Protein AF-A0A8H7I5M0-F1 (afdb_monomer_lite)

Structure (mmCIF, N/CA/C/O backbone):
data_AF-A0A8H7I5M0-F1
#
_entry.id   AF-A0A8H7I5M0-F1
#
loop_
_atom_site.group_PDB
_atom_site.id
_atom_site.type_symbol
_atom_site.label_atom_id
_atom_site.label_alt_id
_atom_site.label_comp_id
_atom_site.label_asym_id
_atom_site.label_entity_id
_atom_site.label_seq_id
_atom_site.pdbx_PDB_ins_code
_atom_site.Cartn_x
_atom_site.Cartn_y
_atom_site.Cartn_z
_atom_site.occupancy
_atom_site.B_iso_or_equiv
_atom_site.auth_seq_id
_atom_site.auth_comp_id
_atom_site.auth_asym_id
_atom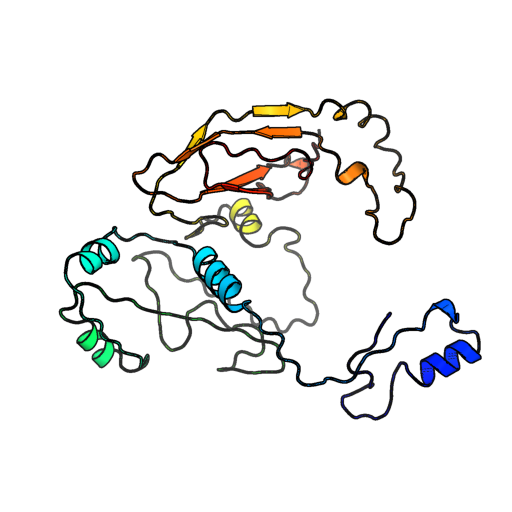_site.auth_atom_id
_atom_site.pdbx_PDB_model_num
ATOM 1 N N . MET A 1 1 ? 18.670 -4.720 -27.310 1.00 65.38 1 MET A N 1
ATOM 2 C CA . MET A 1 1 ? 17.663 -5.637 -26.730 1.00 65.38 1 MET A CA 1
ATOM 3 C C . MET A 1 1 ? 18.338 -6.991 -26.525 1.00 65.38 1 MET A C 1
ATOM 5 O O . MET A 1 1 ? 19.126 -7.359 -27.384 1.00 65.38 1 MET A O 1
ATOM 9 N N . GLN A 1 2 ? 18.133 -7.657 -25.382 1.00 66.44 2 GLN A N 1
ATOM 10 C CA . GLN A 1 2 ? 18.837 -8.909 -25.023 1.00 66.44 2 GLN A CA 1
ATOM 11 C C . GLN A 1 2 ? 17.997 -10.176 -25.267 1.00 66.44 2 GLN A C 1
ATOM 13 O O . GLN A 1 2 ? 18.554 -11.258 -25.382 1.00 66.44 2 GLN A O 1
ATOM 18 N N . MET A 1 3 ? 16.673 -10.036 -25.374 1.00 75.31 3 MET A N 1
ATOM 19 C CA . MET A 1 3 ? 15.720 -11.105 -25.668 1.00 75.31 3 MET A CA 1
ATOM 20 C C . MET A 1 3 ? 14.521 -10.493 -26.403 1.00 75.31 3 MET A C 1
ATOM 22 O O . MET A 1 3 ? 14.115 -9.378 -26.071 1.00 75.31 3 MET A O 1
ATOM 26 N N . THR A 1 4 ? 13.971 -11.198 -27.392 1.00 77.31 4 THR A N 1
ATOM 27 C CA . THR A 1 4 ? 12.689 -10.868 -28.032 1.00 77.31 4 THR A CA 1
ATOM 28 C C . THR A 1 4 ? 11.665 -11.927 -27.635 1.00 77.31 4 THR A C 1
ATOM 30 O O . THR A 1 4 ? 11.969 -13.115 -27.682 1.00 77.31 4 THR A O 1
ATOM 33 N N . MET A 1 5 ? 10.479 -11.499 -27.203 1.00 84.31 5 MET A N 1
ATOM 34 C CA . MET A 1 5 ? 9.394 -12.386 -26.781 1.00 84.31 5 MET A CA 1
ATOM 35 C C . MET A 1 5 ? 8.097 -11.994 -27.507 1.00 84.31 5 MET A C 1
ATOM 37 O O . MET A 1 5 ? 7.843 -10.797 -27.639 1.00 84.31 5 MET A O 1
ATOM 41 N N . PRO A 1 6 ? 7.290 -12.967 -27.973 1.00 85.56 6 PRO A N 1
ATOM 42 C CA . PRO A 1 6 ? 7.512 -14.414 -27.854 1.00 85.56 6 PRO A CA 1
ATOM 43 C C . PRO A 1 6 ? 8.537 -14.962 -28.871 1.00 85.56 6 PRO A C 1
ATOM 45 O O . PRO A 1 6 ? 8.879 -16.139 -28.810 1.00 85.56 6 PRO A O 1
ATOM 48 N N . GLY A 1 7 ? 9.048 -14.112 -29.771 1.00 78.88 7 GLY A N 1
ATOM 49 C CA . GLY A 1 7 ? 10.163 -14.405 -30.677 1.00 78.88 7 GLY A CA 1
ATOM 50 C C . GLY A 1 7 ? 9.834 -14.206 -32.155 1.00 78.88 7 GLY A C 1
ATOM 51 O O . GLY A 1 7 ? 10.747 -14.024 -32.958 1.00 78.88 7 GLY A O 1
ATOM 52 N N . ASP A 1 8 ? 8.554 -14.192 -32.514 1.00 81.62 8 ASP A N 1
ATOM 53 C CA . ASP A 1 8 ? 8.060 -13.856 -33.845 1.00 81.62 8 ASP A CA 1
ATOM 54 C C . ASP A 1 8 ? 7.712 -12.357 -33.967 1.00 81.62 8 ASP A C 1
ATOM 56 O O . ASP A 1 8 ? 7.606 -11.635 -32.975 1.00 81.62 8 ASP A O 1
ATOM 60 N N . ILE A 1 9 ? 7.598 -11.856 -35.200 1.00 86.50 9 ILE A N 1
ATOM 61 C CA . ILE A 1 9 ? 7.260 -10.447 -35.480 1.00 86.50 9 ILE A CA 1
ATOM 62 C C . ILE A 1 9 ? 5.806 -10.154 -35.092 1.00 86.50 9 ILE A C 1
ATOM 64 O O . ILE A 1 9 ? 5.495 -9.112 -34.518 1.00 86.50 9 ILE A O 1
ATOM 68 N N . ALA A 1 10 ? 4.924 -11.093 -35.407 1.00 86.69 10 ALA A N 1
ATOM 69 C CA . ALA A 1 10 ? 3.567 -11.192 -34.894 1.00 86.69 10 ALA A CA 1
ATOM 70 C C . ALA A 1 10 ? 3.300 -12.643 -34.485 1.00 86.69 10 ALA A C 1
ATOM 72 O O . ALA A 1 10 ? 3.896 -13.555 -35.064 1.00 86.69 10 ALA A O 1
ATOM 73 N N . PHE A 1 11 ? 2.374 -12.861 -33.548 1.00 84.38 11 PHE A N 1
ATOM 74 C CA . PHE A 1 11 ? 2.041 -14.202 -33.067 1.00 84.38 11 PHE A CA 1
ATOM 75 C C . PHE A 1 11 ? 1.779 -15.170 -34.230 1.00 84.38 11 PHE A C 1
ATOM 77 O O . PHE A 1 11 ? 0.833 -15.003 -35.002 1.00 84.38 11 PHE A O 1
ATOM 84 N N . ARG A 1 12 ? 2.611 -16.212 -34.315 1.00 84.06 12 ARG A N 1
ATOM 85 C CA . ARG A 1 12 ? 2.622 -17.275 -35.332 1.00 84.06 12 ARG A CA 1
ATOM 86 C C . ARG A 1 12 ? 2.953 -16.818 -36.759 1.00 84.06 12 ARG A C 1
ATOM 88 O O . ARG A 1 12 ? 2.663 -17.549 -37.701 1.00 84.06 12 ARG A O 1
ATOM 95 N N . SER A 1 13 ? 3.580 -15.654 -36.932 1.00 85.06 13 SER A N 1
ATOM 96 C CA . SER A 1 13 ? 3.982 -15.127 -38.252 1.00 85.06 13 SER A CA 1
ATOM 97 C C . SER A 1 13 ? 5.128 -15.893 -38.916 1.00 85.06 13 SER A C 1
ATOM 99 O O . SER A 1 13 ? 5.377 -15.689 -40.095 1.00 85.06 13 SER A O 1
ATOM 101 N N . ASN A 1 14 ? 5.807 -16.786 -38.187 1.00 81.69 14 ASN A N 1
ATOM 102 C CA . ASN A 1 14 ? 6.966 -17.566 -38.644 1.00 81.69 14 ASN A CA 1
ATOM 103 C C . ASN A 1 14 ? 8.208 -16.730 -39.035 1.00 81.69 14 ASN A C 1
ATOM 105 O O . ASN A 1 14 ? 9.263 -17.303 -39.299 1.00 81.69 14 ASN A O 1
ATOM 109 N N . ASP A 1 15 ? 8.106 -15.401 -38.992 1.00 84.31 15 ASP A N 1
ATOM 110 C CA . ASP A 1 15 ? 9.195 -14.448 -39.182 1.00 84.31 15 ASP A CA 1
ATOM 111 C C . ASP A 1 15 ? 9.646 -13.879 -37.829 1.00 84.31 15 ASP A C 1
ATOM 113 O O . ASP A 1 15 ? 8.839 -13.725 -36.914 1.00 84.31 15 ASP A O 1
ATOM 117 N N . SER A 1 16 ? 10.934 -13.542 -37.689 1.00 83.06 16 SER A N 1
ATOM 118 C CA . SER A 1 16 ? 11.522 -13.004 -36.451 1.00 83.06 16 SER A CA 1
ATOM 119 C C . SER A 1 16 ? 12.436 -11.813 -36.734 1.00 83.06 16 SER A C 1
ATOM 121 O O . SER A 1 16 ? 13.225 -11.827 -37.681 1.00 83.06 16 SER A O 1
ATOM 123 N N . TYR A 1 17 ? 12.399 -10.799 -35.866 1.00 82.88 17 TYR A N 1
ATOM 124 C CA . TYR A 1 17 ? 13.419 -9.743 -35.862 1.00 82.88 17 TYR A CA 1
ATOM 125 C C . TYR A 1 17 ? 14.803 -10.271 -35.435 1.00 82.88 17 TYR A C 1
ATOM 127 O O . TYR A 1 17 ? 15.819 -9.678 -35.792 1.00 82.88 17 TYR A O 1
ATOM 135 N N . PHE A 1 18 ? 14.853 -11.387 -34.697 1.00 82.19 18 PHE A N 1
ATOM 136 C CA . PHE A 1 18 ? 16.077 -12.042 -34.225 1.00 82.19 18 PHE A CA 1
ATOM 137 C C . PHE A 1 18 ? 16.196 -13.462 -34.828 1.00 82.19 18 PHE A C 1
ATOM 139 O O . PHE A 1 18 ? 15.845 -13.678 -35.988 1.00 82.19 18 PHE A O 1
ATOM 146 N N . GLY A 1 19 ? 16.761 -14.439 -34.110 1.00 76.62 19 GLY A N 1
ATOM 147 C CA . GLY A 1 19 ? 16.902 -15.818 -34.596 1.00 76.62 19 GLY A CA 1
ATOM 148 C C . GLY A 1 19 ? 17.844 -15.928 -35.803 1.00 76.62 19 GLY A C 1
ATOM 149 O O . GLY A 1 19 ? 19.044 -15.654 -35.693 1.00 76.62 19 GLY A O 1
ATOM 150 N N . ALA A 1 20 ? 17.312 -16.318 -36.967 1.00 78.31 20 ALA A N 1
ATOM 151 C CA . ALA A 1 20 ? 18.089 -16.415 -38.207 1.00 78.31 20 ALA A CA 1
ATOM 152 C C . ALA A 1 20 ? 18.706 -15.063 -38.614 1.00 78.31 20 ALA A C 1
ATOM 154 O O . ALA A 1 20 ? 19.865 -15.030 -39.030 1.00 78.31 20 ALA A O 1
ATOM 155 N N . ASN A 1 21 ? 17.988 -13.953 -38.399 1.00 78.69 21 ASN A N 1
ATOM 156 C CA . ASN A 1 21 ? 18.486 -12.604 -38.680 1.00 78.69 21 ASN A CA 1
ATOM 157 C C . ASN A 1 21 ? 19.648 -12.210 -37.754 1.00 78.69 21 ASN A C 1
ATOM 159 O O . ASN A 1 21 ? 20.640 -11.658 -38.220 1.00 78.69 21 ASN A O 1
ATOM 163 N N . SER A 1 22 ? 19.601 -12.569 -36.466 1.00 73.69 22 SER A N 1
ATOM 164 C CA . SER A 1 22 ? 20.728 -12.343 -35.543 1.00 73.69 22 SER A CA 1
ATOM 165 C C . SER A 1 22 ? 21.941 -13.204 -35.887 1.00 73.69 22 SER A C 1
ATOM 167 O O . SER A 1 22 ? 23.072 -12.739 -35.796 1.00 73.69 22 SER A O 1
ATOM 169 N N . THR A 1 23 ? 21.712 -14.441 -36.336 1.00 75.25 23 THR A N 1
ATOM 170 C CA . THR A 1 23 ? 22.783 -15.334 -36.806 1.00 75.25 23 THR A CA 1
ATOM 171 C C . THR A 1 23 ? 23.458 -14.776 -38.062 1.00 75.25 23 THR A C 1
ATOM 173 O O . THR A 1 23 ? 24.682 -14.820 -38.172 1.00 75.25 23 THR A O 1
ATOM 176 N N . ALA A 1 24 ? 22.677 -14.241 -39.006 1.00 78.69 24 ALA A N 1
ATOM 177 C CA . ALA A 1 24 ? 23.193 -13.582 -40.203 1.00 78.69 24 ALA A CA 1
ATOM 178 C C . ALA A 1 24 ? 23.972 -12.303 -39.855 1.00 78.69 24 ALA A C 1
ATOM 180 O O . ALA A 1 24 ? 25.076 -12.120 -40.356 1.00 78.69 24 ALA A O 1
ATOM 181 N N . ALA A 1 25 ? 23.458 -11.477 -38.939 1.00 77.44 25 ALA A N 1
ATOM 182 C CA . ALA A 1 25 ? 24.126 -10.256 -38.487 1.00 77.44 25 ALA A CA 1
ATOM 183 C C . ALA A 1 25 ? 25.474 -10.538 -37.795 1.00 77.44 25 ALA A C 1
ATOM 185 O O . ALA A 1 25 ? 26.449 -9.829 -38.038 1.00 77.44 25 ALA A O 1
ATOM 186 N N . VAL A 1 26 ? 25.573 -11.606 -36.992 1.00 78.75 26 VAL A N 1
ATOM 187 C CA . VAL A 1 26 ? 26.855 -12.042 -36.408 1.00 78.75 26 VAL A CA 1
ATOM 188 C C . VAL A 1 26 ? 27.829 -12.517 -37.490 1.00 78.75 26 VAL A C 1
ATOM 190 O O . VAL A 1 26 ? 28.976 -12.076 -37.530 1.00 78.75 26 VAL A O 1
ATOM 193 N N . LYS A 1 27 ? 27.368 -13.359 -38.425 1.00 80.31 27 LYS A N 1
ATOM 194 C CA . LYS A 1 27 ? 28.194 -13.869 -39.537 1.00 80.31 27 LYS A CA 1
ATOM 195 C C . LYS A 1 27 ? 28.679 -12.772 -40.488 1.00 80.31 27 LYS A C 1
ATOM 197 O O . LYS A 1 27 ? 29.777 -12.886 -41.025 1.00 80.31 27 LYS A O 1
ATOM 202 N N . ASN A 1 28 ? 27.883 -11.723 -40.678 1.00 85.44 28 ASN A N 1
ATOM 203 C CA . ASN A 1 28 ? 28.222 -10.571 -41.513 1.00 85.44 28 ASN A CA 1
ATOM 204 C C . ASN A 1 28 ? 29.093 -9.534 -40.777 1.00 85.44 28 ASN A C 1
ATOM 206 O O . ASN A 1 28 ? 29.447 -8.514 -41.363 1.00 85.44 28 ASN A O 1
ATOM 210 N N . GLY A 1 29 ? 29.448 -9.777 -39.508 1.00 79.12 29 GLY A N 1
ATOM 211 C CA . GLY A 1 29 ? 30.263 -8.868 -38.698 1.00 79.12 29 GLY A CA 1
ATOM 212 C C . GLY A 1 29 ? 29.521 -7.624 -38.198 1.00 79.12 29 GLY A C 1
ATOM 213 O O . GLY A 1 29 ? 30.149 -6.717 -37.657 1.00 79.12 29 GLY A O 1
ATOM 214 N N . GLU A 1 30 ? 28.196 -7.572 -38.351 1.00 83.38 30 GLU A N 1
ATOM 215 C CA . GLU A 1 30 ? 27.351 -6.470 -37.875 1.00 83.38 30 GLU A CA 1
ATOM 216 C C . GLU A 1 30 ? 27.106 -6.553 -36.354 1.00 83.38 30 GLU A C 1
ATOM 218 O O . GLU A 1 30 ? 26.829 -5.538 -35.712 1.00 83.38 30 GLU A O 1
ATOM 223 N N . VAL A 1 31 ? 27.240 -7.748 -35.754 1.00 75.56 31 VAL A N 1
ATOM 224 C CA . VAL A 1 31 ? 27.096 -8.008 -34.307 1.00 75.56 31 VAL A CA 1
ATOM 225 C C . VAL A 1 31 ? 28.218 -8.933 -33.809 1.00 75.56 31 VAL A C 1
ATOM 227 O O . VAL A 1 31 ? 28.564 -9.902 -34.472 1.00 75.56 31 VAL A O 1
ATOM 230 N N . THR A 1 32 ? 28.790 -8.671 -32.629 1.00 72.06 32 THR A N 1
ATOM 231 C CA . THR A 1 32 ? 29.863 -9.502 -32.045 1.00 72.06 32 THR A CA 1
ATOM 232 C C . THR A 1 32 ? 29.335 -10.776 -31.370 1.00 72.06 32 THR A C 1
ATOM 234 O O . THR A 1 32 ? 28.266 -10.763 -30.759 1.00 72.06 32 THR A O 1
ATOM 237 N N . GLU A 1 33 ? 30.100 -11.875 -31.443 1.00 60.75 33 GLU A N 1
ATOM 238 C CA . GLU A 1 33 ? 29.714 -13.203 -30.918 1.00 60.75 33 GLU A CA 1
ATOM 239 C C . GLU A 1 33 ? 29.468 -13.238 -29.399 1.00 60.75 33 GLU A C 1
ATOM 241 O O . GLU A 1 33 ? 28.610 -13.992 -28.940 1.00 60.75 33 GLU A O 1
ATOM 246 N N . ASP A 1 34 ? 30.109 -12.356 -28.623 1.00 63.75 34 ASP A N 1
ATOM 247 C CA . ASP A 1 34 ? 29.973 -12.254 -27.155 1.00 63.75 34 ASP A CA 1
ATOM 248 C C . ASP A 1 34 ? 28.544 -11.908 -26.663 1.00 63.75 34 ASP A C 1
ATOM 250 O O . ASP A 1 34 ? 28.306 -11.719 -25.468 1.00 63.75 34 ASP A O 1
ATOM 254 N N . ARG A 1 35 ? 27.574 -11.758 -27.574 1.00 58.91 35 ARG A N 1
ATOM 255 C CA . ARG A 1 35 ? 26.228 -11.230 -27.315 1.00 58.91 35 ARG A CA 1
ATOM 256 C C . ARG A 1 35 ? 25.099 -12.275 -27.261 1.00 58.91 35 ARG A C 1
ATOM 258 O O . ARG A 1 35 ? 23.973 -11.851 -27.008 1.00 58.91 35 ARG A O 1
ATOM 265 N N . VAL A 1 36 ? 25.325 -13.575 -27.529 1.00 60.34 36 VAL A N 1
ATOM 266 C CA . VAL A 1 36 ? 24.230 -14.457 -28.039 1.00 60.34 36 VAL A CA 1
ATOM 267 C C . VAL A 1 36 ? 24.017 -15.826 -27.337 1.00 60.34 36 VAL A C 1
ATOM 269 O O . VAL A 1 36 ? 23.361 -16.692 -27.902 1.00 60.34 36 VAL A O 1
ATOM 272 N N . THR A 1 37 ? 24.471 -16.090 -26.105 1.00 53.69 37 THR A N 1
ATOM 273 C CA . THR A 1 37 ? 24.295 -17.441 -25.499 1.00 53.69 37 THR A CA 1
ATOM 274 C C . THR A 1 37 ? 23.349 -17.495 -24.299 1.00 53.69 37 THR A C 1
ATOM 276 O O . THR A 1 37 ? 23.741 -17.051 -23.225 1.00 53.69 37 THR A O 1
ATOM 279 N N . LEU A 1 38 ? 22.181 -18.139 -24.435 1.00 55.84 38 LEU A N 1
ATOM 280 C CA . LEU A 1 38 ? 21.388 -18.721 -23.335 1.00 55.84 38 LEU A CA 1
ATOM 281 C C . LEU A 1 38 ? 20.531 -19.888 -23.861 1.00 55.84 38 LEU A C 1
ATOM 283 O O . LEU A 1 38 ? 20.111 -19.877 -25.017 1.00 55.84 38 LEU A O 1
ATOM 287 N N . GLN A 1 39 ? 20.298 -20.899 -23.020 1.00 56.75 39 GLN A N 1
ATOM 288 C CA . GLN A 1 39 ? 19.581 -22.125 -23.376 1.00 56.75 39 GLN A CA 1
ATOM 289 C C . GLN A 1 39 ? 18.531 -22.442 -22.311 1.00 56.75 39 GLN A C 1
ATOM 291 O O . GLN A 1 39 ? 18.874 -22.623 -21.143 1.00 56.75 39 GLN A O 1
ATOM 296 N N . ASP A 1 40 ? 17.268 -22.528 -22.728 1.00 61.44 40 ASP A N 1
ATOM 297 C CA . ASP A 1 40 ? 16.137 -22.756 -21.831 1.00 61.44 40 ASP A CA 1
ATOM 298 C C . ASP A 1 40 ? 15.673 -24.224 -21.842 1.00 61.44 40 ASP A C 1
ATOM 300 O O . ASP A 1 40 ? 15.609 -24.857 -22.903 1.00 61.44 40 ASP A O 1
ATOM 304 N N . PRO A 1 41 ? 15.332 -24.798 -20.675 1.00 64.81 41 PRO A N 1
ATOM 305 C CA . PRO A 1 41 ? 14.794 -26.148 -20.575 1.00 64.81 41 PRO A CA 1
ATOM 306 C C . PRO A 1 41 ? 13.278 -26.214 -20.833 1.00 64.81 41 PRO A C 1
ATOM 308 O O . PRO A 1 41 ? 12.509 -25.319 -20.495 1.00 64.81 41 PRO A O 1
ATOM 311 N N . ILE A 1 42 ? 12.842 -27.355 -21.372 1.00 57.94 42 ILE A N 1
ATOM 312 C CA . ILE A 1 42 ? 11.434 -27.715 -21.598 1.00 57.94 42 ILE A CA 1
ATOM 313 C C . ILE A 1 42 ? 10.737 -28.024 -20.258 1.00 57.94 42 ILE A C 1
ATOM 315 O O . ILE A 1 42 ? 11.301 -28.704 -19.396 1.00 57.94 42 ILE A O 1
ATOM 319 N N . ASN A 1 43 ? 9.493 -27.555 -20.100 1.00 66.19 43 ASN A N 1
ATOM 320 C CA . ASN A 1 43 ? 8.664 -27.744 -18.904 1.00 66.19 43 ASN A CA 1
ATOM 321 C C . ASN A 1 43 ? 8.349 -29.236 -18.646 1.00 66.19 43 ASN A C 1
ATOM 323 O O . ASN A 1 43 ? 7.958 -29.961 -19.559 1.00 66.19 43 ASN A O 1
ATOM 327 N N . LYS A 1 44 ? 8.503 -29.690 -17.393 1.00 77.12 44 LYS A N 1
ATOM 328 C CA . LYS A 1 44 ? 8.283 -31.084 -16.953 1.00 77.12 44 LYS A CA 1
ATOM 329 C C . LYS A 1 44 ? 7.071 -31.265 -16.029 1.00 77.12 44 LYS A C 1
ATOM 331 O O . LYS A 1 44 ? 6.938 -32.327 -15.432 1.00 77.12 44 LYS A O 1
ATOM 336 N N . HIS A 1 45 ? 6.217 -30.248 -15.889 1.00 73.25 45 HIS A N 1
ATOM 337 C CA . HIS A 1 45 ? 5.055 -30.277 -14.988 1.00 73.25 45 HIS A CA 1
ATOM 338 C C . HIS A 1 45 ? 5.431 -30.642 -13.541 1.00 73.25 45 HIS A C 1
ATOM 340 O O . HIS A 1 45 ? 4.776 -31.452 -12.889 1.00 73.25 45 HIS A O 1
ATOM 346 N N . VAL A 1 46 ? 6.526 -30.056 -13.051 1.00 77.00 46 VAL A N 1
ATOM 347 C CA . VAL A 1 46 ? 6.978 -30.225 -11.666 1.00 77.00 46 VAL A CA 1
ATOM 348 C C . VAL A 1 46 ? 6.056 -29.428 -10.750 1.00 77.00 46 VAL A C 1
ATOM 350 O O . VAL A 1 46 ? 5.792 -28.256 -11.016 1.00 77.00 46 VAL A O 1
ATOM 353 N N . ASP A 1 47 ? 5.587 -30.043 -9.666 1.00 83.88 47 ASP A N 1
ATOM 354 C CA . ASP A 1 47 ? 4.910 -29.303 -8.605 1.00 83.88 47 ASP A CA 1
ATOM 355 C C . ASP A 1 47 ? 5.919 -28.403 -7.878 1.00 83.88 47 ASP A C 1
ATOM 357 O O . ASP A 1 47 ? 6.840 -28.876 -7.211 1.00 83.88 47 ASP A O 1
ATOM 361 N N . VAL A 1 48 ? 5.749 -27.092 -8.045 1.00 87.81 48 VAL A N 1
ATOM 362 C CA . VAL A 1 48 ? 6.594 -26.038 -7.463 1.00 87.81 48 VAL A CA 1
ATOM 363 C C . VAL A 1 48 ? 5.886 -25.287 -6.331 1.00 87.81 48 VAL A C 1
ATOM 365 O O . VAL A 1 48 ? 6.365 -24.242 -5.888 1.00 87.81 48 VAL A O 1
ATOM 368 N N . GLN A 1 49 ? 4.731 -25.782 -5.870 1.00 87.44 49 GLN A N 1
ATOM 369 C CA . GLN A 1 49 ? 3.923 -25.089 -4.863 1.00 87.44 49 GLN A CA 1
ATOM 370 C C . GLN A 1 49 ? 4.534 -25.158 -3.461 1.00 87.44 49 GLN A C 1
ATOM 372 O O . GLN A 1 49 ? 4.403 -24.194 -2.706 1.00 87.44 49 GLN A O 1
ATOM 377 N N . ALA A 1 50 ? 5.201 -26.270 -3.121 1.00 91.50 50 ALA A N 1
ATOM 378 C CA . ALA A 1 50 ? 5.763 -26.521 -1.791 1.00 91.50 50 ALA A CA 1
ATOM 379 C C . ALA A 1 50 ? 4.781 -26.096 -0.673 1.00 91.50 50 ALA A C 1
ATOM 381 O O . ALA A 1 50 ? 3.597 -26.432 -0.724 1.00 91.50 50 ALA A O 1
ATOM 382 N N . ASP A 1 51 ? 5.234 -25.338 0.328 1.00 94.75 51 ASP A N 1
ATOM 383 C CA . ASP A 1 51 ? 4.377 -24.736 1.352 1.00 94.75 51 ASP A CA 1
ATOM 384 C C . ASP A 1 51 ? 4.173 -23.221 1.173 1.00 94.75 51 ASP A C 1
ATOM 386 O O . ASP A 1 51 ? 3.809 -22.524 2.127 1.00 94.75 51 ASP A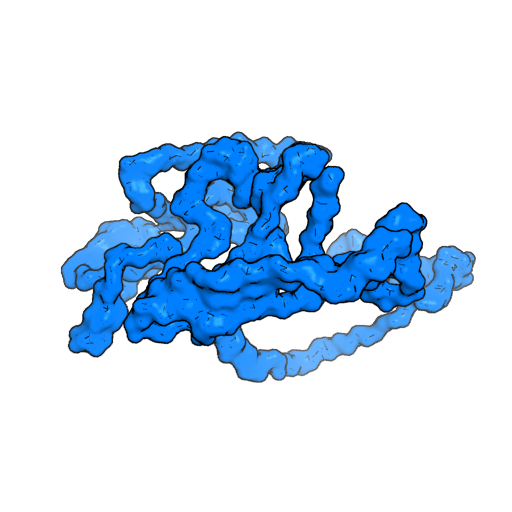 O 1
ATOM 390 N N . HIS A 1 52 ? 4.314 -22.709 -0.060 1.00 95.25 52 HIS A N 1
ATOM 391 C CA . HIS A 1 52 ? 4.153 -21.283 -0.381 1.00 95.25 52 HIS A CA 1
ATOM 392 C C . HIS A 1 52 ? 2.782 -20.714 0.029 1.00 95.25 52 HIS A C 1
ATOM 394 O O . HIS A 1 52 ? 2.668 -19.519 0.303 1.00 95.25 52 HIS A O 1
ATOM 400 N N . TYR A 1 53 ? 1.749 -21.555 0.163 1.00 91.94 53 TYR A N 1
ATOM 401 C CA . TYR A 1 53 ? 0.432 -21.150 0.670 1.00 91.94 53 TYR A CA 1
ATOM 402 C C . TYR A 1 53 ? 0.495 -20.499 2.065 1.00 91.94 53 TYR A C 1
ATOM 404 O O . TYR A 1 53 ? -0.346 -19.655 2.385 1.00 91.94 53 TYR A O 1
ATOM 412 N N . LYS A 1 54 ? 1.483 -20.863 2.901 1.00 94.50 54 LYS A N 1
ATOM 413 C CA . LYS A 1 54 ? 1.683 -20.250 4.223 1.00 94.50 54 LYS A CA 1
ATOM 414 C C . LYS A 1 54 ? 2.059 -18.778 4.080 1.00 94.50 54 LYS A C 1
ATOM 416 O O . LYS A 1 54 ? 1.425 -17.936 4.711 1.00 94.50 54 LYS A O 1
ATOM 421 N N . LEU A 1 55 ? 3.018 -18.480 3.201 1.00 93.12 55 LEU A N 1
ATOM 422 C CA . LEU A 1 55 ? 3.453 -17.114 2.915 1.00 93.12 55 LEU A CA 1
ATOM 423 C C . LEU A 1 55 ? 2.329 -16.302 2.264 1.00 93.12 55 LEU A C 1
ATOM 425 O O . LEU A 1 55 ? 2.083 -15.174 2.673 1.00 93.12 55 LEU A O 1
ATOM 429 N N . VAL A 1 56 ? 1.593 -16.880 1.307 1.00 93.56 56 VAL A N 1
ATOM 430 C CA . VAL A 1 56 ? 0.435 -16.214 0.677 1.00 93.56 56 VAL A CA 1
ATOM 431 C C . VAL A 1 56 ? -0.610 -15.824 1.723 1.00 93.56 56 VAL A C 1
ATOM 433 O O . VAL A 1 56 ? -1.090 -14.690 1.732 1.00 93.56 56 VAL A O 1
ATOM 436 N N . ARG A 1 57 ? -0.933 -16.738 2.646 1.00 90.50 57 ARG A N 1
ATOM 437 C CA . ARG A 1 57 ? -1.886 -16.473 3.730 1.00 90.50 57 ARG A CA 1
ATOM 438 C C . ARG A 1 57 ? -1.380 -15.400 4.693 1.00 90.50 57 ARG A C 1
ATOM 440 O O . ARG A 1 57 ? -2.165 -14.555 5.118 1.00 90.50 57 ARG A O 1
ATOM 447 N N . GLU A 1 58 ? -0.099 -15.439 5.045 1.00 90.50 58 GLU A N 1
ATOM 448 C CA . GLU A 1 58 ? 0.523 -14.439 5.914 1.00 90.50 58 GLU A CA 1
ATOM 449 C C . GLU A 1 58 ? 0.522 -13.051 5.262 1.00 90.50 58 GLU A C 1
ATOM 451 O O . GLU A 1 58 ? 0.087 -12.087 5.892 1.00 90.50 58 GLU A O 1
ATOM 456 N N . MET A 1 59 ? 0.922 -12.954 3.991 1.00 90.88 59 MET A N 1
ATOM 457 C CA . MET A 1 59 ? 0.919 -11.699 3.237 1.00 90.88 59 MET A CA 1
ATOM 458 C C . MET A 1 59 ? -0.492 -11.136 3.092 1.00 90.88 59 MET A C 1
ATOM 460 O O . MET A 1 59 ? -0.687 -9.966 3.399 1.00 90.88 59 MET A O 1
ATOM 464 N N . GLY A 1 60 ? -1.481 -11.958 2.719 1.00 83.81 60 GLY A N 1
ATOM 465 C CA . GLY A 1 60 ? -2.872 -11.509 2.589 1.00 83.81 60 GLY A CA 1
ATOM 466 C C . GLY A 1 60 ? -3.458 -10.974 3.902 1.00 83.81 60 GLY A C 1
ATOM 467 O O . GLY A 1 60 ? -4.163 -9.964 3.913 1.00 83.81 60 GLY A O 1
ATOM 468 N N . ALA A 1 61 ? -3.120 -11.600 5.034 1.00 81.44 61 ALA A N 1
ATOM 469 C CA . ALA A 1 61 ? -3.512 -11.090 6.346 1.00 81.44 61 ALA A CA 1
ATOM 470 C C . ALA A 1 61 ? -2.771 -9.788 6.700 1.00 81.44 61 ALA A C 1
ATOM 472 O O . ALA A 1 61 ? -3.387 -8.833 7.170 1.00 81.44 61 ALA A O 1
ATOM 473 N N . ALA A 1 62 ? -1.458 -9.730 6.463 1.00 84.75 62 ALA A N 1
ATOM 474 C CA . ALA A 1 62 ? -0.619 -8.585 6.809 1.00 84.75 62 ALA A CA 1
ATOM 475 C C . ALA A 1 62 ? -0.824 -7.357 5.903 1.00 84.75 62 ALA A C 1
ATOM 477 O O . ALA A 1 62 ? -0.481 -6.253 6.330 1.00 84.75 62 ALA A O 1
ATOM 478 N N . SER A 1 63 ? -1.356 -7.539 4.690 1.00 89.56 63 SER A N 1
ATOM 479 C CA . SER A 1 63 ? -1.666 -6.475 3.726 1.00 89.56 63 SER A CA 1
ATOM 480 C C . SER A 1 63 ? -3.083 -5.911 3.870 1.00 89.56 63 SER A C 1
ATOM 482 O O . SER A 1 63 ? -3.440 -4.974 3.161 1.00 89.56 63 SER A O 1
ATOM 484 N N . THR A 1 64 ? -3.908 -6.466 4.763 1.00 86.31 64 THR A N 1
ATOM 485 C CA . THR A 1 64 ? -5.254 -5.942 5.026 1.00 86.31 64 THR A CA 1
ATOM 486 C C . THR A 1 64 ? -5.155 -4.651 5.842 1.00 86.31 64 THR A C 1
ATOM 488 O O . THR A 1 64 ? -4.761 -4.676 7.008 1.00 86.31 64 THR A O 1
ATOM 491 N N . VAL A 1 65 ? -5.531 -3.519 5.242 1.00 87.00 65 VAL A N 1
ATOM 492 C CA . VAL A 1 65 ? -5.486 -2.200 5.892 1.00 87.00 65 VAL A CA 1
ATOM 493 C C . VAL A 1 65 ? -6.812 -1.902 6.587 1.00 87.00 65 VAL A C 1
ATOM 495 O O . VAL A 1 65 ? -7.868 -1.842 5.956 1.00 87.00 65 VAL A O 1
ATOM 498 N N . LEU A 1 66 ? -6.767 -1.674 7.900 1.00 83.62 66 LEU A N 1
ATOM 499 C CA . LEU A 1 66 ? -7.935 -1.256 8.672 1.00 83.62 66 LEU A CA 1
ATOM 500 C C . LEU A 1 66 ? -8.109 0.267 8.573 1.00 83.62 66 LEU A C 1
ATOM 502 O O . LEU A 1 66 ? -7.427 1.013 9.263 1.00 83.62 66 LEU A O 1
ATOM 506 N N . LEU A 1 67 ? -9.031 0.740 7.733 1.00 81.75 67 LEU A N 1
ATOM 507 C CA . LEU A 1 67 ? -9.246 2.183 7.512 1.00 81.75 67 LEU A CA 1
ATOM 508 C C . LEU A 1 67 ? -10.184 2.831 8.539 1.00 81.75 67 LEU A C 1
ATOM 510 O O . LEU A 1 67 ? -10.076 4.012 8.858 1.00 81.75 67 LEU A O 1
ATOM 514 N N . LYS A 1 68 ? -11.139 2.063 9.062 1.00 78.56 68 LYS A N 1
ATOM 515 C CA . LYS A 1 68 ? -12.088 2.524 10.074 1.00 78.56 68 LYS A CA 1
ATOM 516 C C . LYS A 1 68 ? -12.412 1.376 11.011 1.00 78.56 68 LYS A C 1
ATOM 518 O O . LYS A 1 68 ? -12.782 0.298 10.556 1.00 78.56 68 LYS A O 1
ATOM 523 N N . ASN A 1 69 ? -12.322 1.628 12.311 1.00 68.31 69 ASN A N 1
ATOM 524 C CA . ASN A 1 69 ? -12.769 0.697 13.338 1.00 68.31 69 ASN A CA 1
ATOM 525 C C . ASN A 1 69 ? -14.079 1.222 13.947 1.00 68.31 69 ASN A C 1
ATOM 527 O O . ASN A 1 69 ? -14.029 2.057 14.850 1.00 68.31 69 ASN A O 1
ATOM 531 N N . PRO A 1 70 ? -15.262 0.818 13.452 1.00 53.31 70 PRO A N 1
ATOM 532 C CA . PRO A 1 70 ? -16.540 1.317 13.956 1.00 53.31 70 PRO A CA 1
ATOM 533 C C . PRO A 1 70 ? -16.947 0.686 15.307 1.00 53.31 70 PRO A C 1
ATOM 535 O O . PRO A 1 70 ? -18.116 0.383 15.492 1.00 53.31 70 PRO A O 1
ATOM 538 N N . LEU A 1 71 ? -16.007 0.565 16.256 1.00 46.97 71 LEU A N 1
ATOM 539 C CA . LEU A 1 71 ? -16.065 -0.138 17.551 1.00 46.97 71 LEU A CA 1
ATOM 540 C C . LEU A 1 71 ? -15.834 -1.660 17.488 1.00 46.97 71 LEU A C 1
ATOM 542 O O . LEU A 1 71 ? -16.356 -2.367 16.633 1.00 46.97 71 LEU A O 1
ATOM 546 N N . GLU A 1 72 ? -15.095 -2.146 18.490 1.00 51.69 72 GLU A N 1
ATOM 547 C CA . GLU A 1 72 ? -14.598 -3.505 18.791 1.00 51.69 72 GLU A CA 1
ATOM 548 C C . GLU A 1 72 ? -15.658 -4.640 18.887 1.00 51.69 72 GLU A C 1
ATOM 550 O O . GLU A 1 72 ? -15.416 -5.691 19.483 1.00 51.69 72 GLU A O 1
ATOM 555 N N . ALA A 1 73 ? -16.847 -4.475 18.311 1.00 50.69 73 ALA A N 1
ATOM 556 C CA . ALA A 1 73 ? -18.017 -5.303 18.586 1.00 50.69 73 ALA A CA 1
ATOM 557 C C . ALA A 1 73 ? -18.026 -6.722 17.967 1.00 50.69 73 ALA A C 1
ATOM 559 O O . ALA A 1 73 ? -18.509 -7.627 18.645 1.00 50.69 73 ALA A O 1
ATOM 560 N N . PRO A 1 74 ? -17.514 -7.013 16.752 1.00 57.94 74 PRO A N 1
ATOM 561 C CA . PRO A 1 74 ? -17.756 -8.339 16.171 1.00 57.94 74 PRO A CA 1
ATOM 562 C C . PRO A 1 74 ? -16.891 -9.454 16.776 1.00 57.94 74 PRO A C 1
ATOM 564 O O . PRO A 1 74 ? -17.383 -10.551 17.015 1.00 57.94 74 PRO A O 1
ATOM 567 N N . GLN A 1 75 ? -15.607 -9.201 17.056 1.00 55.97 75 GLN A N 1
ATOM 568 C CA . GLN A 1 75 ? -14.664 -10.274 17.412 1.00 55.97 75 GLN A CA 1
ATOM 569 C C . GLN A 1 75 ? -14.741 -10.708 18.881 1.00 55.97 75 GLN A C 1
ATOM 571 O O . GLN A 1 75 ? -14.617 -11.900 19.166 1.00 55.97 75 GLN A O 1
ATOM 576 N N . GLN A 1 76 ? -14.944 -9.771 19.815 1.00 55.88 76 GLN A N 1
ATOM 577 C CA . GLN A 1 76 ? -15.104 -10.125 21.231 1.00 55.88 76 GLN A CA 1
ATOM 578 C C . GLN A 1 76 ? -16.455 -10.798 21.489 1.00 55.88 76 GLN A C 1
ATOM 580 O O . GLN A 1 76 ? -16.503 -11.807 22.191 1.00 55.88 76 GLN A O 1
ATOM 585 N N . ARG A 1 77 ? -17.523 -10.308 20.845 1.00 55.84 77 ARG A N 1
ATOM 586 C CA . ARG A 1 77 ? -18.860 -10.907 20.920 1.00 55.84 77 ARG A CA 1
ATOM 587 C C . ARG A 1 77 ? -18.886 -12.297 20.287 1.00 55.84 77 ARG A C 1
ATOM 589 O O . ARG A 1 77 ? -19.397 -13.236 20.888 1.00 55.84 77 ARG A O 1
ATOM 596 N N . ALA A 1 78 ? -18.242 -12.463 19.126 1.00 59.91 78 ALA A N 1
ATOM 597 C CA . ALA A 1 78 ? -18.265 -13.740 18.424 1.00 59.91 78 ALA A CA 1
ATOM 598 C C . ALA A 1 78 ? -17.552 -14.880 19.168 1.00 59.91 78 ALA A C 1
ATOM 600 O O . ALA A 1 78 ? -17.937 -16.042 19.022 1.00 59.91 78 ALA A O 1
ATOM 601 N N . LYS A 1 79 ? -16.527 -14.545 19.966 1.00 58.78 79 LYS A N 1
ATOM 602 C CA . LYS A 1 79 ? -15.813 -15.491 20.836 1.00 58.78 79 LYS A CA 1
ATOM 603 C C . LYS A 1 79 ? -16.601 -15.879 22.093 1.00 58.78 79 LYS A C 1
ATOM 605 O O . LYS A 1 79 ? -16.333 -16.945 22.633 1.00 58.78 79 LYS A O 1
ATOM 610 N N . GLN A 1 80 ? -17.531 -15.042 22.559 1.00 60.25 80 GLN A N 1
ATOM 611 C CA . GLN A 1 80 ? -18.333 -15.300 23.763 1.00 60.25 80 GLN A CA 1
ATOM 612 C C . GLN A 1 80 ? -19.673 -15.992 23.455 1.00 60.25 80 GLN A C 1
ATOM 614 O O . GLN A 1 80 ? -20.104 -16.829 24.239 1.00 60.25 80 GLN A O 1
ATOM 619 N N . ASP A 1 81 ? -20.293 -15.702 22.305 1.00 63.69 81 ASP A N 1
ATOM 620 C CA . ASP A 1 81 ? -21.699 -16.060 22.040 1.00 63.69 81 ASP A CA 1
ATOM 621 C C . ASP A 1 81 ? -21.913 -17.308 21.148 1.00 63.69 81 ASP A C 1
ATOM 623 O O . ASP A 1 81 ? -23.036 -17.558 20.722 1.00 63.69 81 ASP A O 1
ATOM 627 N N . HIS A 1 82 ? -20.882 -18.108 20.830 1.00 63.25 82 HIS A N 1
ATOM 628 C CA . HIS A 1 82 ? -21.009 -19.282 19.931 1.00 63.25 82 HIS A CA 1
ATOM 629 C C . HIS A 1 82 ? -21.758 -18.966 18.609 1.00 63.25 82 HIS A C 1
ATOM 631 O O . HIS A 1 82 ? -22.738 -19.608 18.234 1.00 63.25 82 HIS A O 1
ATOM 637 N N . THR A 1 83 ? -21.286 -17.934 17.909 1.00 67.12 83 THR A N 1
ATOM 638 C CA . THR A 1 83 ? -21.922 -17.300 16.737 1.00 67.12 83 THR A CA 1
ATOM 639 C C . THR A 1 83 ? -22.396 -18.258 15.638 1.00 67.12 83 THR A C 1
ATOM 641 O O . THR A 1 83 ? -21.650 -19.120 15.181 1.00 67.12 83 THR A O 1
ATOM 644 N N . THR A 1 84 ? -23.602 -18.010 15.114 1.00 66.69 84 THR A N 1
ATOM 645 C CA . THR A 1 84 ? -24.114 -18.617 13.872 1.00 66.69 84 THR A CA 1
ATOM 646 C C . THR A 1 84 ? -23.824 -17.704 12.677 1.00 66.69 84 THR A C 1
ATOM 648 O O . THR A 1 84 ? -24.179 -16.526 12.700 1.00 66.69 84 THR A O 1
ATOM 651 N N . ILE A 1 85 ? -23.200 -18.243 11.627 1.00 68.31 85 ILE A N 1
ATOM 652 C CA . ILE A 1 85 ? -22.844 -17.510 10.401 1.00 68.31 85 ILE A CA 1
ATOM 653 C C . ILE A 1 85 ? -23.875 -17.822 9.311 1.00 68.31 85 ILE A C 1
ATOM 655 O O . ILE A 1 85 ? -24.260 -18.974 9.130 1.00 68.31 85 ILE A O 1
ATOM 659 N N . GLY A 1 86 ? -24.310 -16.795 8.581 1.00 70.69 86 GLY A N 1
ATOM 660 C CA . GLY A 1 86 ? -25.088 -16.930 7.350 1.00 70.69 86 GLY A CA 1
ATOM 661 C C . GLY A 1 86 ? -24.461 -16.087 6.244 1.00 70.69 86 GLY A C 1
ATOM 662 O O . GLY A 1 86 ? -23.786 -15.100 6.536 1.00 70.69 86 GLY A O 1
ATOM 663 N N . TRP A 1 87 ? -24.667 -16.481 4.991 1.00 78.25 87 TRP A N 1
ATOM 664 C CA . TRP A 1 87 ? -24.126 -15.798 3.817 1.00 78.25 87 TRP A CA 1
ATOM 665 C C . TRP A 1 87 ? -25.232 -15.456 2.828 1.00 78.25 87 TRP A C 1
ATOM 667 O O . TRP A 1 87 ? -26.186 -16.210 2.640 1.00 78.25 87 TRP A O 1
ATOM 677 N N . TRP A 1 88 ? -25.055 -14.318 2.171 1.00 81.19 88 TRP A N 1
ATOM 678 C CA . TRP A 1 88 ? -25.825 -13.902 1.014 1.00 81.19 88 TRP A CA 1
ATOM 679 C C . TRP A 1 88 ? -24.826 -13.464 -0.055 1.00 81.19 88 TRP A C 1
ATOM 681 O O . TRP A 1 88 ? -24.006 -12.594 0.219 1.00 81.19 88 TRP A O 1
ATOM 691 N N . LEU A 1 89 ? -24.844 -14.113 -1.222 1.00 83.00 89 LEU A N 1
ATOM 692 C CA . LEU A 1 89 ? -23.828 -13.936 -2.275 1.00 83.00 89 LEU A CA 1
ATOM 693 C C . LEU A 1 89 ? -24.404 -13.353 -3.575 1.00 83.00 89 LEU A C 1
ATOM 695 O O . LEU A 1 89 ? -23.715 -13.316 -4.587 1.00 83.00 89 LEU A O 1
ATOM 699 N N . ASN A 1 90 ? -25.683 -12.965 -3.577 1.00 83.19 90 ASN A N 1
ATOM 700 C CA . ASN A 1 90 ? -26.308 -12.340 -4.736 1.00 83.19 90 ASN A CA 1
ATOM 701 C C . ASN A 1 90 ? -26.339 -10.820 -4.559 1.00 83.19 90 ASN A C 1
ATOM 703 O O . ASN A 1 90 ? -27.222 -10.293 -3.878 1.00 83.19 90 ASN A O 1
ATOM 707 N N . ASP A 1 91 ? -25.401 -10.145 -5.219 1.00 78.62 91 ASP A N 1
ATOM 708 C CA . ASP A 1 91 ? -25.216 -8.690 -5.166 1.00 78.62 91 ASP A CA 1
ATOM 709 C C . ASP A 1 91 ? -26.417 -7.906 -5.734 1.00 78.62 91 ASP A C 1
ATOM 711 O O . ASP A 1 91 ? -26.630 -6.745 -5.385 1.00 78.62 91 ASP A O 1
ATOM 715 N N . TRP A 1 92 ? -27.244 -8.541 -6.574 1.00 81.38 92 TRP A N 1
ATOM 716 C CA . TRP A 1 92 ? -28.387 -7.902 -7.235 1.00 81.38 92 TRP A CA 1
ATOM 717 C C . TRP A 1 92 ? -29.701 -8.022 -6.457 1.00 81.38 92 TRP A C 1
ATOM 719 O O . TRP A 1 92 ? -30.628 -7.250 -6.704 1.00 81.38 92 TRP A O 1
ATOM 729 N N . ASP A 1 93 ? -29.794 -8.950 -5.500 1.00 84.44 93 ASP A N 1
ATOM 730 C CA . ASP A 1 93 ? -30.965 -9.084 -4.629 1.00 84.44 93 ASP A CA 1
ATOM 731 C C . ASP A 1 93 ? -30.743 -8.335 -3.311 1.00 84.44 93 ASP A C 1
ATOM 733 O O . ASP A 1 93 ? -30.432 -8.908 -2.261 1.00 84.44 93 ASP A O 1
ATOM 737 N N . THR A 1 94 ? -30.905 -7.014 -3.380 1.00 85.19 94 THR A N 1
ATOM 738 C CA . THR A 1 94 ? -30.738 -6.116 -2.231 1.00 85.19 94 THR A CA 1
ATOM 739 C C . THR A 1 94 ? -31.786 -6.354 -1.142 1.00 85.19 94 THR A C 1
ATOM 741 O O . THR A 1 94 ? -31.505 -6.145 0.039 1.00 85.19 94 THR A O 1
ATOM 744 N N . VAL A 1 95 ? -32.977 -6.838 -1.510 1.00 86.56 95 VAL A N 1
ATOM 745 C CA . VAL A 1 95 ? -34.053 -7.179 -0.570 1.00 86.56 95 VAL A CA 1
ATOM 746 C C . VAL A 1 95 ? -33.702 -8.460 0.185 1.00 86.56 95 VAL A C 1
ATOM 748 O O . VAL A 1 95 ? -33.800 -8.498 1.413 1.00 86.56 95 VAL A O 1
ATOM 751 N N . GLY A 1 96 ? -33.234 -9.490 -0.521 1.00 86.50 96 GLY A N 1
ATOM 752 C CA . GLY A 1 96 ? -32.714 -10.721 0.068 1.00 86.50 96 GLY A CA 1
ATOM 753 C C . GLY A 1 96 ? -31.520 -10.466 0.987 1.00 86.50 96 GLY A C 1
ATOM 754 O O . GLY A 1 96 ? -31.511 -10.950 2.120 1.00 86.50 96 GLY A O 1
ATOM 755 N N . ALA A 1 97 ? -30.575 -9.619 0.567 1.00 85.19 97 ALA A N 1
ATOM 756 C CA . ALA A 1 97 ? -29.435 -9.209 1.389 1.00 85.19 97 ALA A CA 1
ATOM 757 C C . ALA A 1 97 ? -29.873 -8.481 2.674 1.00 85.19 97 ALA A C 1
ATOM 759 O O . ALA A 1 97 ? -29.397 -8.805 3.766 1.00 85.19 97 ALA A O 1
ATOM 760 N N . ALA A 1 98 ? -30.816 -7.537 2.568 1.00 85.62 98 ALA A N 1
ATOM 761 C CA . ALA A 1 98 ? -31.365 -6.821 3.721 1.00 85.62 98 ALA A CA 1
ATOM 762 C C . ALA A 1 98 ? -32.074 -7.772 4.697 1.00 85.62 98 ALA A C 1
ATOM 764 O O . ALA A 1 98 ? -31.867 -7.685 5.908 1.00 85.62 98 ALA A O 1
ATOM 765 N N . ASN A 1 99 ? -32.851 -8.724 4.179 1.00 88.31 99 ASN A N 1
ATOM 766 C CA . ASN A 1 99 ? -33.520 -9.742 4.986 1.00 88.31 99 ASN A CA 1
ATOM 767 C C . ASN A 1 99 ? -32.525 -10.714 5.639 1.00 88.31 99 ASN A C 1
ATOM 769 O O . ASN A 1 99 ? -32.717 -11.105 6.789 1.00 88.31 99 ASN A O 1
ATOM 773 N N . ALA A 1 100 ? -31.444 -11.082 4.947 1.00 85.88 100 ALA A N 1
ATOM 774 C CA . ALA A 1 100 ? -30.395 -11.945 5.488 1.00 85.88 100 ALA A CA 1
ATOM 775 C C . ALA A 1 100 ? -29.620 -11.268 6.633 1.00 85.88 100 ALA A C 1
ATOM 777 O O . ALA A 1 100 ? -29.240 -11.932 7.604 1.00 85.88 100 ALA A O 1
ATOM 778 N N . ALA A 1 101 ? -29.416 -9.951 6.534 1.00 85.88 101 ALA A N 1
ATOM 779 C CA . ALA A 1 101 ? -28.812 -9.132 7.581 1.00 85.88 101 ALA A CA 1
ATOM 780 C C . ALA A 1 101 ? -29.792 -8.780 8.717 1.00 85.88 101 ALA A C 1
ATOM 782 O O . ALA A 1 101 ? -29.357 -8.460 9.828 1.00 85.88 101 ALA A O 1
ATOM 783 N N . ALA A 1 102 ? -31.105 -8.850 8.472 1.00 85.62 102 ALA A N 1
ATOM 784 C CA . ALA A 1 102 ? -32.114 -8.547 9.476 1.00 85.62 102 ALA A CA 1
ATOM 785 C C . ALA A 1 102 ? -31.967 -9.468 10.698 1.00 85.62 102 ALA A C 1
ATOM 787 O O . ALA A 1 102 ? -31.780 -10.682 10.588 1.00 85.62 102 ALA A O 1
ATOM 788 N N . ASN A 1 103 ? -32.060 -8.874 11.890 1.00 80.25 103 ASN A N 1
ATOM 789 C CA . ASN A 1 103 ? -31.919 -9.560 13.179 1.00 80.25 103 ASN A CA 1
ATOM 790 C C . ASN A 1 103 ? -30.545 -10.228 13.412 1.00 80.25 103 ASN A C 1
ATOM 792 O O . ASN A 1 103 ? -30.425 -11.098 14.276 1.00 80.25 103 ASN A O 1
ATOM 796 N N . LYS A 1 104 ? -29.497 -9.842 12.667 1.00 78.69 104 LYS A N 1
ATOM 797 C CA . LYS A 1 104 ? -28.110 -10.259 12.935 1.00 78.69 104 LYS A CA 1
ATOM 798 C C . LYS A 1 104 ? -27.401 -9.234 13.818 1.00 78.69 104 LYS A C 1
ATOM 800 O O . LYS A 1 104 ? -27.617 -8.035 13.687 1.00 78.69 104 LYS A O 1
ATOM 805 N N . GLY A 1 105 ? -26.522 -9.709 14.702 1.00 73.56 105 GLY A N 1
ATOM 806 C CA . GLY A 1 105 ? -25.723 -8.838 15.576 1.00 73.56 105 GLY A CA 1
ATOM 807 C C . GLY A 1 105 ? -24.619 -8.064 14.843 1.00 73.56 105 GLY A C 1
ATOM 808 O O . GLY A 1 105 ? -24.180 -7.025 15.323 1.00 73.56 105 GLY A O 1
ATOM 809 N N . ALA A 1 106 ? -24.179 -8.560 13.683 1.00 73.38 106 ALA A N 1
ATOM 810 C CA . ALA A 1 106 ? -23.231 -7.904 12.789 1.00 73.38 106 ALA A CA 1
ATOM 811 C C . ALA A 1 106 ? -23.402 -8.443 11.360 1.00 73.38 106 ALA A C 1
ATOM 813 O O . ALA A 1 106 ? -23.779 -9.602 11.177 1.00 73.38 106 ALA A O 1
ATOM 814 N N . ALA A 1 107 ? -23.078 -7.618 10.363 1.00 78.25 107 ALA A N 1
ATOM 815 C CA . ALA A 1 107 ? -23.000 -8.011 8.959 1.00 78.25 107 ALA A CA 1
ATOM 816 C C . ALA A 1 107 ? -21.611 -7.661 8.408 1.00 78.25 107 ALA A C 1
ATOM 818 O O . ALA A 1 107 ? -21.114 -6.556 8.627 1.00 78.25 107 ALA A O 1
ATOM 819 N N . LEU A 1 108 ? -20.989 -8.610 7.707 1.00 74.75 108 LEU A N 1
ATOM 820 C CA . LEU A 1 108 ? -19.740 -8.401 6.976 1.00 74.75 108 LEU A CA 1
ATOM 821 C C . LEU A 1 108 ? -20.093 -8.231 5.500 1.00 74.75 108 LEU A C 1
ATOM 823 O O . LEU A 1 108 ? -20.600 -9.164 4.881 1.00 74.75 108 LEU A O 1
ATOM 827 N N . VAL A 1 109 ? -19.854 -7.037 4.963 1.00 80.62 109 VAL A N 1
ATOM 828 C CA . VAL A 1 109 ? -20.111 -6.713 3.555 1.00 80.62 109 VAL A CA 1
ATOM 829 C C . VAL A 1 109 ? -18.778 -6.694 2.822 1.00 80.62 109 VAL A C 1
ATOM 831 O O . VAL A 1 109 ? -17.867 -5.967 3.217 1.00 80.62 109 VAL A O 1
ATOM 834 N N . PHE A 1 110 ? -18.671 -7.497 1.767 1.00 79.19 110 PHE A N 1
ATOM 835 C CA . PHE A 1 110 ? -17.498 -7.558 0.903 1.00 79.19 110 PHE A CA 1
ATOM 836 C C . PHE A 1 110 ? -17.810 -6.847 -0.409 1.00 79.19 110 PHE A C 1
ATOM 838 O O . PHE A 1 110 ? -18.890 -7.010 -0.966 1.00 79.19 110 PHE A O 1
ATOM 845 N N . VAL A 1 111 ? -16.870 -6.031 -0.869 1.00 80.44 111 VAL A N 1
ATOM 846 C CA . VAL A 1 111 ? -17.001 -5.177 -2.053 1.00 80.44 111 VAL A CA 1
ATOM 847 C C . VAL A 1 111 ? -15.680 -5.208 -2.807 1.00 80.44 111 VAL A C 1
ATOM 849 O O . VAL A 1 111 ? -14.621 -5.267 -2.179 1.00 80.44 111 VAL A O 1
ATOM 852 N N . ALA A 1 112 ? -15.732 -5.171 -4.134 1.00 81.25 112 ALA A N 1
ATOM 853 C CA . ALA A 1 112 ? -14.548 -5.219 -4.982 1.00 81.25 112 ALA A CA 1
ATOM 854 C C . ALA A 1 112 ? -14.662 -4.237 -6.155 1.00 81.25 112 ALA A C 1
ATOM 856 O O . ALA A 1 112 ? -15.749 -3.785 -6.520 1.00 81.25 112 ALA A O 1
ATOM 857 N N . SER A 1 113 ? -13.516 -3.903 -6.735 1.00 82.75 113 SER A N 1
ATOM 858 C CA . SER A 1 113 ? -13.387 -3.214 -8.016 1.00 82.75 113 SER A CA 1
ATOM 859 C C . SER A 1 113 ? -12.178 -3.811 -8.727 1.00 82.75 113 SER A C 1
ATOM 861 O O . SER A 1 113 ? -11.206 -4.153 -8.052 1.00 82.75 113 SER A O 1
ATOM 863 N N . ASP A 1 114 ? -12.258 -3.965 -10.045 1.00 83.62 114 ASP A N 1
ATOM 864 C CA . ASP A 1 114 ? -11.302 -4.755 -10.825 1.00 83.62 114 ASP A CA 1
ATOM 865 C C . ASP A 1 114 ? -10.780 -3.976 -12.042 1.00 83.62 114 ASP A C 1
ATOM 867 O O . ASP A 1 114 ? -11.454 -3.065 -12.528 1.00 83.62 114 ASP A O 1
ATOM 871 N N . SER A 1 115 ? -9.577 -4.320 -12.498 1.00 86.25 115 SER A N 1
ATOM 872 C CA . SER A 1 115 ? -8.862 -3.753 -13.657 1.00 86.25 115 SER A CA 1
ATOM 873 C C . SER A 1 115 ? -8.008 -4.868 -14.269 1.00 86.25 115 SER A C 1
ATOM 875 O O . SER A 1 115 ? -7.685 -5.835 -13.580 1.00 86.25 115 SER A O 1
ATOM 877 N N . GLY A 1 116 ? -7.613 -4.759 -15.534 1.00 83.19 116 GLY A N 1
ATOM 878 C CA . GLY A 1 116 ? -6.851 -5.820 -16.205 1.00 83.19 116 GLY A CA 1
ATOM 879 C C . GLY A 1 116 ? -5.861 -5.264 -17.209 1.00 83.19 116 GLY A C 1
ATOM 880 O O . GLY A 1 116 ? -5.598 -4.083 -17.184 1.00 83.19 116 GLY A O 1
ATOM 881 N N . GLU A 1 117 ? -5.327 -6.101 -18.092 1.00 83.19 117 GLU A N 1
ATOM 882 C CA . GLU A 1 117 ? -4.508 -5.651 -19.225 1.00 83.19 117 GLU A CA 1
ATOM 883 C C . GLU A 1 117 ? -5.398 -5.411 -20.463 1.00 83.19 117 GLU A C 1
ATOM 885 O O . GLU A 1 117 ? -6.417 -6.085 -20.649 1.00 83.19 117 GLU A O 1
ATOM 890 N N . GLN A 1 118 ? -4.996 -4.500 -21.354 1.00 83.56 118 GLN A N 1
ATOM 891 C CA . GLN A 1 118 ? -5.782 -4.012 -22.506 1.00 83.56 118 GLN A CA 1
ATOM 892 C C . GLN A 1 118 ? -6.372 -5.056 -23.458 1.00 83.56 118 GLN A C 1
ATOM 894 O O . GLN A 1 118 ? -7.365 -4.781 -24.132 1.00 83.56 118 GLN A O 1
ATOM 899 N N . TYR A 1 119 ? -5.809 -6.259 -23.540 1.00 80.25 119 TYR A N 1
ATOM 900 C CA . TYR A 1 119 ? -6.338 -7.304 -24.423 1.00 80.25 119 TYR A CA 1
ATOM 901 C C . TYR A 1 119 ? -7.575 -8.024 -23.854 1.00 80.25 119 TYR A C 1
ATOM 903 O O . TYR A 1 119 ? -8.127 -8.896 -24.532 1.00 80.25 119 TYR A O 1
ATOM 911 N N . ILE A 1 120 ? -8.028 -7.675 -22.642 1.00 78.75 120 ILE A N 1
ATOM 912 C CA . ILE A 1 120 ? -9.272 -8.169 -22.040 1.00 78.75 120 ILE A CA 1
ATOM 913 C C . ILE A 1 120 ? -10.194 -6.987 -21.736 1.00 78.75 120 ILE A C 1
ATOM 915 O O . ILE A 1 120 ? -9.809 -6.030 -21.069 1.00 78.75 120 ILE A O 1
ATOM 919 N N . THR A 1 121 ? -11.450 -7.093 -22.174 1.00 83.62 121 THR A N 1
ATOM 920 C CA . THR A 1 121 ? -12.504 -6.135 -21.831 1.00 83.62 121 THR A CA 1
ATOM 921 C C . THR A 1 121 ? -13.507 -6.769 -20.875 1.00 83.62 121 THR A C 1
ATOM 923 O O . THR A 1 121 ? -14.147 -7.763 -21.226 1.00 83.62 121 THR A O 1
ATOM 926 N N . VAL A 1 122 ? -13.693 -6.176 -19.693 1.00 78.88 122 VAL A N 1
ATOM 927 C CA . VAL A 1 122 ? -14.687 -6.617 -18.695 1.00 78.88 122 VAL A CA 1
ATOM 928 C C . VAL A 1 122 ? -15.625 -5.462 -18.375 1.00 78.88 122 VAL A C 1
ATOM 930 O O . VAL A 1 122 ? -15.178 -4.388 -17.976 1.00 78.88 122 VAL A O 1
ATOM 933 N N . ASP A 1 123 ? -16.931 -5.657 -18.576 1.00 75.12 123 ASP A N 1
ATOM 934 C CA . ASP A 1 123 ? -17.959 -4.629 -18.349 1.00 75.12 123 ASP A CA 1
ATOM 935 C C . ASP A 1 123 ? -17.603 -3.264 -18.963 1.00 75.12 123 ASP A C 1
ATOM 937 O O . ASP A 1 123 ? -17.794 -2.205 -18.368 1.00 75.12 123 ASP A O 1
ATOM 941 N N . ARG A 1 124 ? -17.096 -3.312 -20.203 1.00 78.00 124 ARG A N 1
ATOM 942 C CA . ARG A 1 124 ? -16.612 -2.178 -21.013 1.00 78.00 124 ARG A CA 1
ATOM 943 C C . ARG A 1 124 ? -15.301 -1.539 -20.546 1.00 78.00 124 ARG A C 1
ATOM 945 O O . ARG A 1 124 ? -14.836 -0.655 -21.253 1.00 78.00 124 ARG A O 1
ATOM 952 N N . ASN A 1 125 ? -14.691 -1.961 -19.440 1.00 77.12 125 ASN A N 1
ATOM 953 C CA . ASN A 1 125 ? -13.339 -1.528 -19.066 1.00 77.12 125 ASN A CA 1
ATOM 954 C C . ASN A 1 125 ? -12.316 -2.261 -19.947 1.00 77.12 125 ASN A C 1
ATOM 956 O O . ASN A 1 125 ? -12.288 -3.490 -19.942 1.00 77.12 125 ASN A O 1
ATOM 960 N N . GLU A 1 126 ? -11.531 -1.514 -20.723 1.00 82.25 126 GLU A N 1
ATOM 961 C CA . GLU A 1 126 ? -10.472 -2.004 -21.618 1.00 82.25 126 GLU A CA 1
ATOM 962 C C . GLU A 1 126 ? -9.115 -1.685 -20.969 1.00 82.25 126 GLU A C 1
ATOM 964 O O . GLU A 1 126 ? -8.557 -0.633 -21.256 1.00 82.25 126 GLU A O 1
ATOM 969 N N . ASP A 1 127 ? -8.598 -2.549 -20.088 1.00 84.38 127 ASP A N 1
ATOM 970 C CA . ASP A 1 127 ? -7.486 -2.237 -19.156 1.00 84.38 127 ASP A CA 1
ATOM 971 C C . ASP A 1 127 ? -7.900 -1.300 -18.016 1.00 84.38 127 ASP A C 1
ATOM 973 O O . ASP A 1 127 ? -8.220 -1.731 -16.898 1.00 84.38 127 ASP A O 1
ATOM 977 N N . ASP A 1 128 ? -7.952 -0.014 -18.362 1.00 80.44 128 ASP A N 1
ATOM 978 C CA . ASP A 1 128 ? -8.163 1.101 -17.470 1.00 80.44 128 ASP A CA 1
ATOM 979 C C . ASP A 1 128 ? -9.619 1.113 -17.019 1.00 80.44 128 ASP A C 1
ATOM 981 O O . ASP A 1 128 ? -10.567 1.023 -17.812 1.00 80.44 128 ASP A O 1
ATOM 985 N N . ARG A 1 129 ? -9.816 1.272 -15.710 1.00 83.88 129 ARG A N 1
ATOM 986 C CA . ARG A 1 129 ? -11.161 1.458 -15.170 1.00 83.88 129 ARG A CA 1
ATOM 987 C C . ARG A 1 129 ? -11.741 2.779 -15.651 1.00 83.88 129 ARG A C 1
ATOM 989 O O . ARG A 1 129 ? -11.144 3.837 -15.462 1.00 83.88 129 ARG A O 1
ATOM 996 N N . HIS A 1 130 ? -12.987 2.738 -16.114 1.00 83.19 130 HIS A N 1
ATOM 997 C CA . HIS A 1 130 ? -13.744 3.949 -16.454 1.00 83.19 130 HIS A CA 1
ATOM 998 C C . HIS A 1 130 ? -14.070 4.824 -15.238 1.00 83.19 130 HIS A C 1
ATOM 1000 O O . HIS A 1 130 ? -14.408 5.995 -15.394 1.00 83.19 130 HIS A O 1
ATOM 1006 N N . ASN A 1 131 ? -14.036 4.268 -14.021 1.00 80.81 131 ASN A N 1
ATOM 1007 C CA . ASN A 1 131 ? -14.301 5.011 -12.792 1.00 80.81 131 ASN A CA 1
ATOM 1008 C C . ASN A 1 131 ? -13.643 4.367 -11.555 1.00 80.81 131 ASN A C 1
ATOM 1010 O O . ASN A 1 131 ? -13.099 3.268 -11.607 1.00 80.81 131 ASN A O 1
ATOM 1014 N N . LEU A 1 132 ? -13.726 5.063 -10.416 1.00 82.69 132 LEU A N 1
ATOM 1015 C CA . LEU A 1 132 ? -13.178 4.628 -9.123 1.00 82.69 132 LEU A CA 1
ATOM 1016 C C . LEU A 1 132 ? -14.257 4.131 -8.142 1.00 82.69 132 LEU A C 1
ATOM 1018 O O . LEU A 1 132 ? -14.035 4.114 -6.931 1.00 82.69 132 LEU A O 1
ATOM 1022 N N . THR A 1 133 ? -15.442 3.770 -8.638 1.00 77.69 133 THR A N 1
ATOM 1023 C CA . THR A 1 133 ? -16.531 3.217 -7.816 1.00 77.69 133 THR A CA 1
ATOM 1024 C C . THR A 1 133 ? -16.421 1.695 -7.706 1.00 77.69 133 THR A C 1
ATOM 1026 O O . THR A 1 133 ? -15.683 1.054 -8.456 1.00 77.69 133 THR A O 1
ATOM 1029 N N . ALA A 1 134 ? -17.109 1.104 -6.725 1.00 74.69 134 ALA A N 1
ATOM 1030 C CA . ALA A 1 134 ? -17.146 -0.348 -6.603 1.00 74.69 134 ALA A CA 1
ATOM 1031 C C . ALA A 1 134 ? -17.965 -0.960 -7.752 1.00 74.69 134 ALA A C 1
ATOM 1033 O O . ALA A 1 134 ? -18.924 -0.356 -8.238 1.00 74.69 134 ALA A O 1
ATOM 1034 N N . SER A 1 135 ? -17.575 -2.158 -8.184 1.00 71.44 135 SER A N 1
ATOM 1035 C CA . SER A 1 135 ? -18.270 -2.892 -9.243 1.00 71.44 135 SER A CA 1
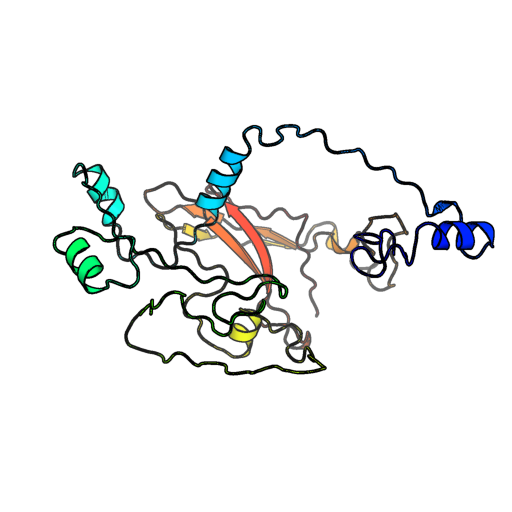ATOM 1036 C C . SER A 1 135 ? -19.622 -3.438 -8.751 1.00 71.44 135 SER A C 1
ATOM 1038 O O . SER A 1 135 ? -19.919 -3.424 -7.555 1.00 71.44 135 SER A O 1
ATOM 1040 N N . ASN A 1 136 ? -20.445 -3.943 -9.676 1.00 64.12 136 ASN A N 1
ATOM 1041 C CA . ASN A 1 136 ? -21.645 -4.741 -9.378 1.00 64.12 136 ASN A CA 1
ATOM 1042 C C . ASN A 1 136 ? -22.696 -4.055 -8.481 1.00 64.12 136 ASN A C 1
ATOM 1044 O O . ASN A 1 136 ? -23.270 -4.677 -7.594 1.00 64.12 136 ASN A O 1
ATOM 1048 N N . ASN A 1 137 ? -23.000 -2.780 -8.763 1.00 54.25 137 ASN A N 1
ATOM 1049 C CA . ASN A 1 137 ? -24.124 -2.034 -8.172 1.00 54.25 137 ASN A CA 1
ATOM 1050 C C . ASN A 1 137 ? -23.990 -1.713 -6.667 1.00 54.25 137 ASN A C 1
ATOM 1052 O O . ASN A 1 137 ? -24.987 -1.494 -5.974 1.00 54.25 137 ASN A O 1
ATOM 1056 N N . ILE A 1 138 ? -22.758 -1.638 -6.157 1.00 55.00 138 ILE A N 1
ATOM 1057 C CA . ILE A 1 138 ? -22.492 -1.283 -4.762 1.00 55.00 138 ILE A CA 1
ATOM 1058 C C . ILE A 1 138 ? -22.006 0.168 -4.666 1.00 55.00 138 ILE A C 1
ATOM 1060 O O . ILE A 1 138 ? -20.912 0.514 -5.102 1.00 55.00 138 ILE A O 1
ATOM 1064 N N . LEU A 1 139 ? -22.803 1.035 -4.036 1.00 57.28 139 LEU A N 1
ATOM 1065 C CA . LEU A 1 139 ? -22.393 2.392 -3.668 1.00 57.28 139 LEU A CA 1
ATOM 1066 C C . LEU A 1 139 ? -22.099 2.455 -2.168 1.00 57.28 139 LEU A C 1
ATOM 1068 O O . LEU A 1 139 ? -22.994 2.319 -1.334 1.00 57.28 139 LEU A O 1
ATOM 1072 N N . LEU A 1 140 ? -20.832 2.677 -1.817 1.00 51.66 140 LEU A N 1
ATOM 1073 C CA . LEU A 1 140 ? -20.414 2.837 -0.426 1.00 51.66 140 LEU A CA 1
ATOM 1074 C C . LEU A 1 140 ? -20.622 4.277 0.027 1.00 51.66 140 LEU A C 1
ATOM 1076 O O . LEU A 1 140 ? -20.040 5.210 -0.526 1.00 51.66 140 LEU A O 1
ATOM 1080 N N . TRP A 1 141 ? -21.401 4.451 1.091 1.00 51.03 141 TRP A N 1
ATOM 1081 C CA . TRP A 1 141 ? -21.582 5.753 1.713 1.00 51.03 141 TRP A CA 1
ATOM 1082 C C . TRP A 1 141 ? -20.850 5.837 3.044 1.00 51.03 141 TRP A C 1
ATOM 1084 O O . TRP A 1 141 ? -21.330 5.401 4.089 1.00 51.03 141 TRP A O 1
ATOM 1094 N N . ALA A 1 142 ? -19.664 6.432 3.014 1.00 42.84 142 ALA A N 1
ATOM 1095 C CA . ALA A 1 142 ? -18.980 6.845 4.224 1.00 42.84 142 ALA A CA 1
ATOM 1096 C C . ALA A 1 142 ? -19.394 8.293 4.548 1.00 42.84 142 ALA A C 1
ATOM 1098 O O . ALA A 1 142 ? -18.743 9.233 4.113 1.00 42.84 142 ALA A O 1
ATOM 1099 N N . SER A 1 143 ? -20.459 8.462 5.342 1.00 39.62 143 SER A N 1
ATOM 1100 C CA . SER A 1 143 ? -20.941 9.749 5.890 1.00 39.62 143 SER A CA 1
ATOM 1101 C C . SER A 1 143 ? -21.586 10.741 4.896 1.00 39.62 143 SER A C 1
ATOM 1103 O O . SER A 1 143 ? -21.131 10.930 3.773 1.00 39.62 143 SER A O 1
ATOM 1105 N N . ARG A 1 144 ? -22.660 11.405 5.357 1.00 40.53 144 ARG A N 1
ATOM 1106 C CA . ARG A 1 144 ? -23.426 12.480 4.691 1.00 40.53 144 ARG A CA 1
ATOM 1107 C C . ARG A 1 144 ? -22.609 13.769 4.545 1.00 40.53 144 ARG A C 1
ATOM 1109 O O . ARG A 1 144 ? -22.923 14.746 5.211 1.00 40.53 144 ARG A O 1
ATOM 1116 N N . SER A 1 145 ? -21.602 13.803 3.686 1.00 37.44 145 SER A N 1
ATOM 1117 C CA . SER A 1 145 ? -21.076 15.058 3.126 1.00 37.44 145 SER A CA 1
ATOM 1118 C C . SER A 1 145 ? -19.917 14.775 2.177 1.00 37.44 145 SER A C 1
ATOM 1120 O O . SER A 1 145 ? -19.146 13.842 2.383 1.00 37.44 145 SER A O 1
ATOM 1122 N N . SER A 1 146 ? -19.808 15.632 1.163 1.00 33.19 146 SER A N 1
ATOM 1123 C CA . SER A 1 146 ? -18.747 15.700 0.150 1.00 33.19 146 SER A CA 1
ATOM 1124 C C . SER A 1 146 ? -19.003 14.819 -1.072 1.00 33.19 146 SER A C 1
ATOM 1126 O O . SER A 1 146 ? -18.817 13.603 -1.064 1.00 33.19 146 SER A O 1
ATOM 1128 N N . GLY A 1 147 ? -19.488 15.489 -2.121 1.00 32.03 147 GLY A N 1
ATOM 1129 C CA . GLY A 1 147 ? -19.799 14.922 -3.421 1.00 32.03 147 GLY A CA 1
ATOM 1130 C C . GLY A 1 147 ? -18.595 14.247 -4.065 1.00 32.03 147 GLY A C 1
ATOM 1131 O O . GLY A 1 147 ? -17.457 14.696 -3.948 1.00 32.03 147 GLY A O 1
ATOM 1132 N N . LEU A 1 148 ? -18.885 13.143 -4.744 1.00 34.25 148 LEU A N 1
ATOM 1133 C CA . LEU A 1 148 ? -17.946 12.428 -5.587 1.00 34.25 148 LEU A CA 1
ATOM 1134 C C . LEU A 1 148 ? -17.714 13.284 -6.842 1.00 34.25 148 LEU A C 1
ATOM 1136 O O . LEU A 1 148 ? -18.621 13.443 -7.659 1.00 34.25 148 LEU A O 1
ATOM 1140 N N . VAL A 1 149 ? -16.532 13.883 -6.973 1.00 31.59 149 VAL A N 1
ATOM 1141 C CA . VAL A 1 149 ? -16.124 14.520 -8.228 1.00 31.59 149 VAL A CA 1
ATOM 1142 C C . VAL A 1 149 ? -15.727 13.398 -9.181 1.00 31.59 149 VAL A C 1
ATOM 1144 O O . VAL A 1 149 ? -14.723 12.722 -8.972 1.00 31.59 149 VAL A O 1
ATOM 1147 N N . PHE A 1 150 ? -16.539 13.180 -10.212 1.00 33.62 150 PHE A N 1
ATOM 1148 C CA . PHE A 1 150 ? -16.135 12.390 -11.367 1.00 33.62 150 PHE A CA 1
ATOM 1149 C C . PHE A 1 150 ? -15.097 13.209 -12.135 1.00 33.62 150 PHE A C 1
ATOM 1151 O O . PHE A 1 150 ? -15.426 14.248 -12.705 1.00 33.62 150 PHE A O 1
ATOM 1158 N N . LEU A 1 151 ? -13.840 12.767 -12.139 1.00 34.62 151 LEU A N 1
ATOM 1159 C CA . LEU A 1 151 ? -12.896 13.214 -13.156 1.00 34.62 151 LEU A CA 1
ATOM 1160 C C . LEU A 1 151 ? -13.222 12.439 -14.432 1.00 34.62 151 LEU A C 1
ATOM 1162 O O . LEU A 1 151 ? -12.647 11.389 -14.697 1.00 34.62 151 LEU A O 1
ATOM 1166 N N . ASP A 1 152 ? -14.188 12.946 -15.198 1.00 37.50 152 ASP A N 1
ATOM 1167 C CA . ASP A 1 152 ? -14.299 12.595 -16.608 1.00 37.50 152 ASP A CA 1
ATOM 1168 C C . ASP A 1 152 ? -13.096 13.210 -17.324 1.00 37.50 152 ASP A C 1
ATOM 1170 O O . ASP A 1 152 ? -13.036 14.409 -17.609 1.00 37.50 152 ASP A O 1
ATOM 1174 N N . LYS A 1 153 ? -12.093 12.376 -17.566 1.00 43.97 153 LYS A N 1
ATOM 1175 C CA . LYS A 1 153 ? -11.216 12.570 -18.705 1.00 43.97 153 LYS A CA 1
ATOM 1176 C C . LYS A 1 153 ? -11.311 11.323 -19.559 1.00 43.97 153 LYS A C 1
ATOM 1178 O O . LYS A 1 153 ? -10.527 10.393 -19.399 1.00 43.97 153 LYS A O 1
ATOM 1183 N N . SER A 1 154 ? -12.227 11.344 -20.520 1.00 43.50 154 SER A N 1
ATOM 1184 C CA . SER A 1 154 ? -12.063 10.589 -21.757 1.00 43.50 154 SER A CA 1
ATOM 1185 C C . SER A 1 154 ? -10.708 10.957 -22.397 1.00 43.50 154 SER A C 1
ATOM 1187 O O . SER A 1 154 ? -10.598 11.919 -23.161 1.00 43.50 154 SER A O 1
ATOM 1189 N N . LEU A 1 155 ? -9.641 10.237 -22.054 1.00 45.56 155 LEU A N 1
ATOM 1190 C CA . LEU A 1 155 ? -8.303 10.426 -22.611 1.00 45.56 155 LEU A CA 1
ATOM 1191 C C . LEU A 1 155 ? -8.115 9.473 -23.791 1.00 45.56 155 LEU A C 1
ATOM 1193 O O . LEU A 1 155 ? -7.505 8.418 -23.687 1.00 45.56 155 LEU A O 1
ATOM 1197 N N . ARG A 1 156 ? -8.609 9.875 -24.963 1.00 51.56 156 ARG A N 1
ATOM 1198 C CA . ARG A 1 156 ? -7.958 9.478 -26.217 1.00 51.56 156 ARG A CA 1
ATOM 1199 C C . ARG A 1 156 ? -6.964 10.575 -26.572 1.00 51.56 156 ARG A C 1
ATOM 1201 O O . ARG A 1 156 ? -7.329 11.539 -27.238 1.00 51.56 156 ARG A O 1
ATOM 1208 N N . ALA A 1 157 ? -5.727 10.449 -26.098 1.00 46.72 157 ALA A N 1
ATOM 1209 C CA . ALA A 1 157 ? -4.644 11.363 -26.448 1.00 46.72 157 ALA A CA 1
ATOM 1210 C C . ALA A 1 157 ? -3.473 10.587 -27.065 1.00 46.72 157 ALA A C 1
ATOM 1212 O O . ALA A 1 157 ? -2.931 9.669 -26.465 1.00 46.72 157 ALA A O 1
ATOM 1213 N N . THR A 1 158 ? -3.057 10.991 -28.266 1.00 62.06 158 THR A N 1
ATOM 1214 C CA . THR A 1 158 ? -1.853 10.510 -28.973 1.00 62.06 158 THR A CA 1
ATOM 1215 C C . THR A 1 158 ? -0.545 11.062 -28.382 1.00 62.06 158 THR A C 1
ATOM 1217 O O . THR A 1 158 ? 0.533 10.804 -28.907 1.00 62.06 158 THR A O 1
ATOM 1220 N N . SER A 1 159 ? -0.632 11.824 -27.289 1.00 60.34 159 SER A N 1
ATOM 1221 C CA . SER A 1 159 ? 0.485 12.263 -26.454 1.00 60.34 159 SER A CA 1
ATOM 1222 C C . SER A 1 159 ? -0.021 12.466 -25.025 1.00 60.34 159 SER A C 1
ATOM 1224 O O . SER A 1 159 ? -0.936 13.268 -24.830 1.00 60.34 159 SER A O 1
ATOM 1226 N N . ASP A 1 160 ? 0.581 11.785 -24.052 1.00 65.75 160 ASP A N 1
ATOM 1227 C CA . ASP A 1 160 ? 0.324 11.987 -22.622 1.00 65.75 160 ASP A CA 1
ATOM 1228 C C . ASP A 1 160 ? 1.509 12.742 -21.999 1.00 65.75 160 ASP A C 1
ATOM 1230 O O . ASP A 1 160 ? 2.511 12.135 -21.604 1.00 65.75 160 ASP A O 1
ATOM 1234 N N . PRO A 1 161 ? 1.503 14.087 -22.019 1.00 76.06 161 PRO A N 1
ATOM 1235 C CA . PRO A 1 161 ? 2.568 14.837 -21.387 1.00 76.06 161 PRO A CA 1
ATOM 1236 C C . PRO A 1 161 ? 2.421 14.705 -19.866 1.00 76.06 161 PRO A C 1
ATOM 1238 O O . PRO A 1 161 ? 1.435 15.167 -19.296 1.00 76.06 161 PRO A O 1
ATOM 1241 N N . TYR A 1 162 ? 3.438 14.137 -19.208 1.00 80.88 162 TYR A N 1
ATOM 1242 C CA . TYR A 1 162 ? 3.580 14.049 -17.746 1.00 80.88 162 TYR A CA 1
ATOM 1243 C C . TYR A 1 162 ? 3.775 15.435 -17.094 1.00 80.88 162 TYR A C 1
ATOM 1245 O O . TYR A 1 162 ? 4.769 15.702 -16.417 1.00 80.88 162 TYR A O 1
ATOM 1253 N N . THR A 1 163 ? 2.828 16.350 -17.305 1.00 83.00 163 THR A N 1
ATOM 1254 C CA . THR A 1 163 ? 2.866 17.742 -16.834 1.00 83.00 163 THR A CA 1
ATOM 1255 C C . THR A 1 163 ? 2.820 17.849 -15.315 1.00 83.00 163 THR A C 1
ATOM 1257 O O . THR A 1 163 ? 3.358 18.803 -14.762 1.00 83.00 163 THR A O 1
ATOM 1260 N N . GLY A 1 164 ? 2.238 16.854 -14.638 1.00 74.94 164 GLY A N 1
ATOM 1261 C CA . GLY A 1 164 ? 2.241 16.754 -13.178 1.00 74.94 164 GLY A CA 1
ATOM 1262 C C . GLY A 1 164 ? 3.622 16.461 -12.580 1.00 74.94 164 GLY A C 1
ATOM 1263 O O . GLY A 1 164 ? 3.819 16.662 -11.384 1.00 74.94 164 GLY A O 1
ATOM 1264 N N . GLY A 1 165 ? 4.594 16.013 -13.385 1.00 86.94 165 GLY A N 1
ATOM 1265 C CA . GLY A 1 165 ? 5.944 15.699 -12.919 1.00 86.94 165 GLY A CA 1
ATOM 1266 C C . GLY A 1 165 ? 5.933 14.761 -11.707 1.00 86.94 165 GLY A C 1
ATOM 1267 O O . GLY A 1 165 ? 5.475 13.626 -11.786 1.00 86.94 165 GLY A O 1
ATOM 1268 N N . LEU A 1 166 ? 6.435 15.246 -10.567 1.00 87.50 166 LEU A N 1
ATOM 1269 C CA . LEU A 1 166 ? 6.507 14.482 -9.315 1.00 87.50 166 LEU A CA 1
ATOM 1270 C C . LEU A 1 166 ? 5.193 14.455 -8.517 1.00 87.50 166 LEU A C 1
ATOM 1272 O O . LEU A 1 166 ? 5.116 13.731 -7.518 1.00 87.50 166 LEU A O 1
ATOM 1276 N N . LEU A 1 167 ? 4.192 15.245 -8.908 1.00 89.50 167 LEU A N 1
ATOM 1277 C CA . LEU A 1 167 ? 2.943 15.431 -8.175 1.00 89.50 167 LEU A CA 1
ATOM 1278 C C . LEU A 1 167 ? 1.934 14.330 -8.519 1.00 89.50 167 LEU A C 1
ATOM 1280 O O . LEU A 1 167 ? 0.971 14.536 -9.252 1.00 89.50 167 LEU A O 1
ATOM 1284 N N . VAL A 1 168 ? 2.178 13.144 -7.966 1.00 90.12 168 VAL A N 1
ATOM 1285 C CA . VAL A 1 168 ? 1.301 11.970 -8.063 1.00 90.12 168 VAL A CA 1
ATOM 1286 C C . VAL A 1 168 ? 0.909 11.526 -6.653 1.00 90.12 168 VAL A C 1
ATOM 1288 O O . VAL A 1 168 ? 1.737 11.569 -5.739 1.00 90.12 168 VAL A O 1
ATOM 1291 N N . ASP A 1 169 ? -0.345 11.099 -6.477 1.00 91.56 169 ASP A N 1
ATOM 1292 C CA . ASP A 1 169 ? -0.895 10.614 -5.202 1.00 91.56 169 ASP A CA 1
ATOM 1293 C C . ASP A 1 169 ? -0.740 11.653 -4.066 1.00 91.56 169 ASP A C 1
ATOM 1295 O O . ASP A 1 169 ? -0.999 12.839 -4.279 1.00 91.56 169 ASP A O 1
ATOM 1299 N N . TYR A 1 170 ? -0.303 11.265 -2.866 1.00 92.00 170 TYR A N 1
ATOM 1300 C CA . TYR A 1 170 ? -0.205 12.132 -1.688 1.00 92.00 170 TYR A CA 1
ATOM 1301 C C . TYR A 1 170 ? 0.624 13.405 -1.908 1.00 92.00 170 TYR A C 1
ATOM 1303 O O . TYR A 1 170 ? 0.418 14.407 -1.223 1.00 92.00 170 TYR A O 1
ATOM 1311 N N . ARG A 1 171 ? 1.544 13.394 -2.880 1.00 92.00 171 ARG A N 1
ATOM 1312 C CA . ARG A 1 171 ? 2.343 14.569 -3.256 1.00 92.00 171 ARG A CA 1
ATOM 1313 C C . ARG A 1 171 ? 1.480 15.648 -3.896 1.00 92.00 171 ARG A C 1
ATOM 1315 O O . ARG A 1 171 ? 1.678 16.819 -3.604 1.00 92.00 171 ARG A O 1
ATOM 1322 N N . TRP A 1 172 ? 0.521 15.255 -4.733 1.00 90.19 172 TRP A N 1
ATOM 1323 C CA . TRP A 1 172 ? -0.462 16.171 -5.307 1.00 90.19 172 TRP A CA 1
ATOM 1324 C C . TRP A 1 172 ? -1.385 16.728 -4.220 1.00 90.19 172 TRP A C 1
ATOM 1326 O O . TRP A 1 172 ? -1.509 17.940 -4.088 1.00 90.19 172 TRP A O 1
ATOM 1336 N N . PHE A 1 173 ? -1.957 15.856 -3.381 1.00 89.44 173 PHE A N 1
ATOM 1337 C CA . PHE A 1 173 ? -2.847 16.271 -2.288 1.00 89.44 173 PHE A CA 1
ATOM 1338 C C . PHE A 1 173 ? -2.161 17.245 -1.321 1.00 89.44 173 PHE A C 1
ATOM 1340 O O . PHE A 1 173 ? -2.759 18.245 -0.934 1.00 89.44 173 PHE A O 1
ATOM 1347 N N . GLY A 1 174 ? -0.897 16.983 -0.971 1.00 86.44 174 GLY A N 1
ATOM 1348 C CA . GLY A 1 174 ? -0.110 17.855 -0.102 1.00 86.44 174 GLY A CA 1
ATOM 1349 C C . GLY A 1 174 ? 0.219 19.213 -0.728 1.00 86.44 174 GLY A C 1
ATOM 1350 O O . GLY A 1 174 ? 0.165 20.221 -0.031 1.00 86.44 174 GLY A O 1
ATOM 1351 N N . THR A 1 175 ? 0.533 19.260 -2.026 1.00 88.44 175 THR A N 1
ATOM 1352 C CA . THR A 1 175 ? 0.818 20.520 -2.738 1.00 88.44 175 THR A CA 1
ATOM 1353 C C . THR A 1 175 ? -0.435 21.372 -2.922 1.00 88.44 175 THR A C 1
ATOM 1355 O O . THR A 1 175 ? -0.393 22.577 -2.694 1.00 88.44 175 THR A O 1
ATOM 1358 N N . GLU A 1 176 ? -1.557 20.747 -3.275 1.00 89.06 176 GLU A N 1
ATOM 1359 C CA . GLU A 1 176 ? -2.831 21.432 -3.532 1.00 89.06 176 GLU A CA 1
ATOM 1360 C C . GLU A 1 176 ? -3.674 21.648 -2.263 1.00 89.06 176 GLU A C 1
ATOM 1362 O O . GLU A 1 176 ? -4.788 22.166 -2.335 1.00 89.06 176 GLU A O 1
ATOM 1367 N N . ASN A 1 177 ? -3.160 21.251 -1.092 1.00 88.50 177 ASN A N 1
ATOM 1368 C CA . ASN A 1 177 ? -3.849 21.345 0.197 1.00 88.50 177 ASN A CA 1
ATOM 1369 C C . ASN A 1 177 ? -5.248 20.687 0.181 1.00 88.50 177 ASN A C 1
ATOM 1371 O O . ASN A 1 177 ? -6.229 21.231 0.695 1.00 88.50 177 ASN A O 1
ATOM 1375 N N . ILE A 1 178 ? -5.340 19.510 -0.440 1.00 88.12 178 ILE A N 1
ATOM 1376 C CA . ILE A 1 178 ? -6.562 18.705 -0.511 1.00 88.12 178 ILE A CA 1
ATOM 1377 C C . ILE A 1 178 ? -6.562 17.737 0.671 1.00 88.12 178 ILE A C 1
ATOM 1379 O O . ILE A 1 178 ? -5.646 16.931 0.805 1.00 88.12 178 ILE A O 1
ATOM 1383 N N . GLU A 1 179 ? -7.604 17.777 1.502 1.00 85.44 179 GLU A N 1
ATOM 1384 C CA . GLU A 1 179 ? -7.776 16.838 2.614 1.00 85.44 179 GLU A CA 1
ATOM 1385 C C . GLU A 1 179 ? -8.246 15.466 2.088 1.00 85.44 179 GLU A C 1
ATOM 1387 O O . GLU A 1 179 ? -9.371 15.350 1.582 1.00 85.44 179 GLU A O 1
ATOM 1392 N N . PRO A 1 180 ? -7.412 14.409 2.156 1.00 85.75 180 PRO A N 1
ATOM 1393 C CA . PRO A 1 180 ? -7.832 13.077 1.756 1.00 85.75 180 PRO A CA 1
ATOM 1394 C C . PRO A 1 180 ? -8.773 12.480 2.807 1.00 85.75 180 PRO A C 1
ATOM 1396 O O . PRO A 1 180 ? -8.654 12.727 4.001 1.00 85.75 180 PRO A O 1
ATOM 1399 N N . ARG A 1 181 ? -9.691 11.612 2.370 1.00 83.12 181 ARG A N 1
ATOM 1400 C CA . ARG A 1 181 ? -10.549 10.848 3.294 1.00 83.12 181 ARG A CA 1
ATOM 1401 C C . ARG A 1 181 ? -9.741 9.879 4.165 1.00 83.12 181 ARG A C 1
ATOM 1403 O O . ARG A 1 181 ? -10.101 9.647 5.314 1.00 83.12 181 ARG A O 1
ATOM 1410 N N . TYR A 1 182 ? -8.714 9.289 3.563 1.00 85.31 182 TYR A N 1
ATOM 1411 C CA . TYR A 1 182 ? -7.714 8.432 4.182 1.00 85.31 182 TYR A CA 1
ATOM 1412 C C . TYR A 1 182 ? -6.391 8.752 3.493 1.00 85.31 182 TYR A C 1
ATOM 1414 O O . TYR A 1 182 ? -6.282 8.605 2.274 1.00 85.31 182 TYR A O 1
ATOM 1422 N N . GLU A 1 183 ? -5.427 9.260 4.243 1.00 89.81 183 GLU A N 1
ATOM 1423 C CA . GLU A 1 183 ? -4.129 9.674 3.729 1.00 89.81 183 GLU A CA 1
ATOM 1424 C C . GLU A 1 183 ? -3.215 8.484 3.412 1.00 89.81 183 GLU A C 1
ATOM 1426 O O . GLU A 1 183 ? -3.357 7.379 3.943 1.00 89.81 183 GLU A O 1
ATOM 1431 N N . PHE A 1 184 ? -2.239 8.719 2.536 1.00 93.94 184 PHE A N 1
ATOM 1432 C CA . PHE A 1 184 ? -1.210 7.734 2.236 1.00 93.94 184 PHE A CA 1
ATOM 1433 C C . PHE A 1 184 ? -0.456 7.331 3.509 1.00 93.94 184 PHE A C 1
ATOM 1435 O O . PHE A 1 184 ? -0.029 8.173 4.297 1.00 93.94 184 PHE A O 1
ATOM 1442 N N . GLY A 1 185 ? -0.286 6.021 3.692 1.00 91.88 185 GLY A N 1
ATOM 1443 C CA . GLY A 1 185 ? 0.371 5.458 4.867 1.00 91.88 185 GLY A CA 1
ATOM 1444 C C . GLY A 1 185 ? -0.525 5.319 6.101 1.00 91.88 185 GLY A C 1
ATOM 1445 O O . GLY A 1 185 ? -0.041 4.802 7.108 1.00 91.88 185 GLY A O 1
ATOM 1446 N N . LEU A 1 186 ? -1.803 5.715 6.046 1.00 90.38 186 LEU A N 1
ATOM 1447 C CA . LEU A 1 186 ? -2.747 5.487 7.140 1.00 90.38 186 LEU A CA 1
ATOM 1448 C C . LEU A 1 186 ? -3.132 4.004 7.250 1.00 90.38 186 LEU A C 1
ATOM 1450 O O . LEU A 1 186 ? -3.517 3.355 6.277 1.00 90.38 186 LEU A O 1
ATOM 1454 N N . GLY A 1 187 ? -3.132 3.496 8.479 1.00 88.38 187 GLY A N 1
ATOM 1455 C CA . GLY A 1 187 ? -3.743 2.224 8.836 1.00 88.38 187 GLY A CA 1
ATOM 1456 C C . GLY A 1 187 ? -3.966 2.153 10.340 1.00 88.38 187 GLY A C 1
ATOM 1457 O O . GLY A 1 187 ? -3.065 2.443 11.121 1.00 88.38 187 GLY A O 1
ATOM 1458 N N . LEU A 1 188 ? -5.172 1.781 10.761 1.00 87.12 188 LEU A N 1
ATOM 1459 C CA . LEU A 1 188 ? -5.480 1.591 12.173 1.00 87.12 188 LEU A CA 1
ATOM 1460 C C . LEU A 1 188 ? -4.928 0.255 12.678 1.00 87.12 188 LEU A C 1
ATOM 1462 O O . LEU A 1 188 ? -4.769 -0.713 11.932 1.00 87.12 188 LEU A O 1
ATOM 1466 N N . SER A 1 189 ? -4.726 0.188 13.990 1.00 87.50 189 SER A N 1
ATOM 1467 C CA . SER A 1 189 ? -4.364 -1.026 14.714 1.00 87.50 189 SER A CA 1
ATOM 1468 C C . SER A 1 189 ? -5.381 -1.299 15.822 1.00 87.50 189 SER A C 1
ATOM 1470 O O . SER A 1 189 ? -6.110 -0.407 16.255 1.00 87.50 189 SER A O 1
ATOM 1472 N N . TYR A 1 190 ? -5.439 -2.54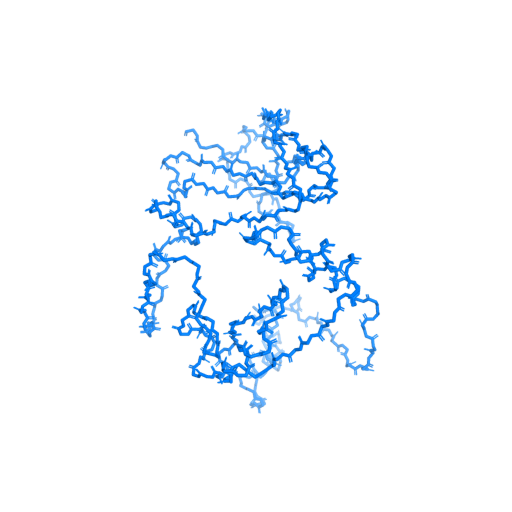3 16.301 1.00 86.25 190 TYR A N 1
ATOM 1473 C CA . TYR A 1 190 ? -6.237 -2.901 17.482 1.00 86.25 190 TYR A CA 1
ATOM 1474 C C . TYR A 1 190 ? -5.582 -2.468 18.800 1.00 86.25 190 TYR A C 1
ATOM 1476 O O . TYR A 1 190 ? -6.149 -2.661 19.872 1.00 86.25 190 TYR A O 1
ATOM 1484 N N . THR A 1 191 ? -4.382 -1.897 18.727 1.00 88.38 191 THR A N 1
ATOM 1485 C CA . THR A 1 191 ? -3.685 -1.275 19.848 1.00 88.38 191 THR A CA 1
ATOM 1486 C C . THR A 1 191 ? -3.269 0.147 19.482 1.00 88.38 191 THR A C 1
ATOM 1488 O O . THR A 1 191 ? -3.382 0.555 18.328 1.00 88.38 191 THR A O 1
ATOM 1491 N N . THR A 1 192 ? -2.784 0.906 20.458 1.00 90.88 192 THR A N 1
ATOM 1492 C CA . THR A 1 192 ? -2.288 2.274 20.272 1.00 90.88 192 THR A CA 1
ATOM 1493 C C . THR A 1 192 ? -0.772 2.322 20.404 1.00 90.88 192 THR A C 1
ATOM 1495 O O . THR A 1 192 ? -0.188 1.552 21.172 1.00 90.88 192 THR A O 1
ATOM 1498 N N . PHE A 1 193 ? -0.136 3.242 19.679 1.00 91.81 193 PHE A N 1
ATOM 1499 C CA . PHE A 1 193 ? 1.309 3.451 19.719 1.00 91.81 193 PHE A CA 1
ATOM 1500 C C . PHE A 1 193 ? 1.656 4.911 20.000 1.00 91.81 193 PHE A C 1
ATOM 1502 O O . PHE A 1 193 ? 0.980 5.824 19.535 1.00 91.81 193 PHE A O 1
ATOM 1509 N N . GLU A 1 194 ? 2.733 5.123 20.754 1.00 93.19 194 GLU A N 1
ATOM 1510 C CA . GLU A 1 194 ? 3.306 6.444 21.017 1.00 93.19 194 GLU A CA 1
ATOM 1511 C C . GLU A 1 194 ? 4.738 6.533 20.490 1.00 93.19 194 GLU A C 1
ATOM 1513 O O . GLU A 1 194 ? 5.539 5.603 20.646 1.00 93.19 194 GLU A O 1
ATOM 1518 N N . TYR A 1 195 ? 5.060 7.691 19.913 1.00 92.44 195 TYR A N 1
ATOM 1519 C CA . TYR A 1 195 ? 6.388 8.039 19.423 1.00 92.44 195 TYR A CA 1
ATOM 1520 C C . TYR A 1 195 ? 7.085 8.977 20.405 1.00 92.44 195 TYR A C 1
ATOM 1522 O O . TYR A 1 195 ? 6.491 9.929 20.907 1.00 92.44 195 TYR A O 1
ATOM 1530 N N . SER A 1 196 ? 8.365 8.734 20.673 1.00 90.88 196 SER A N 1
ATOM 1531 C CA . SER A 1 196 ? 9.174 9.592 21.548 1.00 90.88 196 SER A CA 1
ATOM 1532 C C . SER A 1 196 ? 10.657 9.551 21.178 1.00 90.88 196 SER A C 1
ATOM 1534 O O . SER A 1 196 ? 11.075 8.760 20.334 1.00 90.88 196 SER A O 1
ATOM 1536 N N . ASN A 1 197 ? 11.467 10.399 21.818 1.00 92.00 197 ASN A N 1
ATOM 1537 C CA . ASN A 1 197 ? 12.932 10.376 21.729 1.00 92.00 197 ASN A CA 1
ATOM 1538 C C . ASN A 1 197 ? 13.495 10.458 20.299 1.00 92.00 197 ASN A C 1
ATOM 1540 O O . ASN A 1 197 ? 14.478 9.779 19.995 1.00 92.00 197 ASN A O 1
ATOM 1544 N N . LEU A 1 198 ? 12.896 11.275 19.425 1.00 92.50 198 LEU A N 1
ATOM 1545 C CA . LEU A 1 198 ? 13.459 11.525 18.099 1.00 92.50 198 LEU A CA 1
ATOM 1546 C C . LEU A 1 198 ? 14.864 12.125 18.239 1.00 92.50 198 LEU A C 1
ATOM 1548 O O . LEU A 1 198 ? 15.057 13.163 18.871 1.00 92.50 198 LEU A O 1
ATOM 1552 N N . LYS A 1 199 ? 15.845 11.466 17.631 1.00 90.31 199 LYS A N 1
ATOM 1553 C CA . LYS A 1 199 ? 17.234 11.906 17.552 1.00 90.31 199 LYS A CA 1
ATOM 1554 C C . LYS A 1 199 ? 17.706 11.797 16.118 1.00 90.31 199 LYS A C 1
ATOM 1556 O O . LYS A 1 199 ? 17.612 10.732 15.506 1.00 90.31 199 LYS A O 1
ATOM 1561 N N . VAL A 1 200 ? 18.265 12.894 15.628 1.00 89.75 200 VAL A N 1
ATOM 1562 C CA . VAL A 1 200 ? 18.924 12.976 14.330 1.00 89.75 200 VAL A CA 1
ATOM 1563 C C . VAL A 1 200 ? 20.384 13.303 14.591 1.00 89.75 200 VAL A C 1
ATOM 1565 O O . VAL A 1 200 ? 20.689 14.321 15.210 1.00 89.75 200 VAL A O 1
ATOM 1568 N N . THR A 1 201 ? 21.285 12.432 14.157 1.00 87.62 201 THR A N 1
ATOM 1569 C CA . THR A 1 201 ? 22.728 12.662 14.258 1.00 87.62 201 THR A CA 1
ATOM 1570 C C . THR A 1 201 ? 23.364 12.582 12.885 1.00 87.62 201 THR A C 1
ATOM 1572 O O . THR A 1 201 ? 22.916 11.835 12.014 1.00 87.62 201 THR A O 1
ATOM 1575 N N . ARG A 1 202 ? 24.416 13.368 12.668 1.00 83.00 202 ARG A N 1
ATOM 1576 C CA . ARG A 1 202 ? 25.232 13.249 11.461 1.00 83.00 202 ARG A CA 1
ATOM 1577 C C . ARG A 1 202 ? 26.045 11.957 11.541 1.00 83.00 202 ARG A C 1
ATOM 1579 O O . ARG A 1 202 ? 26.522 11.601 12.619 1.00 83.00 202 ARG A O 1
ATOM 1586 N N . ALA A 1 203 ? 26.184 11.234 10.435 1.00 77.94 203 ALA A N 1
ATOM 1587 C CA . ALA A 1 203 ? 27.061 10.069 10.411 1.00 77.94 203 ALA A CA 1
ATOM 1588 C C . ALA A 1 203 ? 28.532 10.518 10.509 1.00 77.94 203 ALA A C 1
ATOM 1590 O O . ALA A 1 203 ? 28.927 11.488 9.871 1.00 77.94 203 ALA A O 1
ATOM 1591 N N . GLU A 1 204 ? 29.329 9.823 11.322 1.00 65.62 204 GLU A N 1
ATOM 1592 C CA . GLU A 1 204 ? 30.701 10.222 11.687 1.00 65.62 204 GLU A CA 1
ATOM 1593 C C . GLU A 1 204 ? 31.650 10.318 10.474 1.00 65.62 204 GLU A C 1
ATOM 1595 O O . GLU A 1 204 ? 32.516 11.187 10.446 1.00 65.62 204 GLU A O 1
ATOM 1600 N N . ASP A 1 205 ? 31.402 9.539 9.416 1.00 61.53 205 ASP A N 1
ATOM 1601 C CA . ASP A 1 205 ? 32.180 9.562 8.167 1.00 61.53 205 ASP A CA 1
ATOM 1602 C C . ASP A 1 205 ? 31.620 10.521 7.095 1.00 61.53 205 ASP A C 1
ATOM 1604 O O . ASP A 1 205 ? 32.095 10.529 5.960 1.00 61.53 205 ASP A O 1
ATOM 1608 N N . ALA A 1 206 ? 30.598 11.328 7.409 1.00 55.78 206 ALA A N 1
ATOM 1609 C CA . ALA A 1 206 ? 29.938 12.189 6.420 1.00 55.78 206 ALA A CA 1
ATOM 1610 C C . ALA A 1 206 ? 30.797 13.387 5.968 1.00 55.78 206 ALA A C 1
ATOM 1612 O O . ALA A 1 206 ? 30.552 13.934 4.901 1.00 55.78 206 ALA A O 1
ATOM 1613 N N . LEU A 1 207 ? 31.795 13.803 6.761 1.00 50.38 207 LEU A N 1
ATOM 1614 C CA . LEU A 1 207 ? 32.594 15.016 6.513 1.00 50.38 207 LEU A CA 1
ATOM 1615 C C . LEU A 1 207 ? 33.781 14.800 5.558 1.00 50.38 207 LEU A C 1
ATOM 1617 O O . LEU A 1 207 ? 34.038 15.641 4.699 1.00 50.38 207 LEU A O 1
ATOM 1621 N N . SER A 1 208 ? 34.484 13.663 5.640 1.00 52.47 208 SER A N 1
ATOM 1622 C CA . SER A 1 208 ? 35.492 13.290 4.623 1.00 52.47 208 SER A CA 1
ATOM 1623 C C . SER A 1 208 ? 34.832 12.995 3.271 1.00 52.47 208 SER A C 1
ATOM 1625 O O . SER A 1 208 ? 35.439 13.159 2.214 1.00 52.47 208 SER A O 1
ATOM 1627 N N . LYS A 1 209 ? 33.550 12.627 3.331 1.00 52.59 209 LYS A N 1
ATOM 1628 C CA . LYS A 1 209 ? 32.640 12.366 2.227 1.00 52.59 209 LYS A CA 1
ATOM 1629 C C . LYS A 1 209 ? 31.811 13.584 1.784 1.00 52.59 209 LYS A C 1
ATOM 1631 O O . LYS A 1 209 ? 30.786 13.426 1.147 1.00 52.59 209 LYS A O 1
ATOM 1636 N N . GLU A 1 210 ? 32.216 14.804 2.107 1.00 50.72 210 GLU A N 1
ATOM 1637 C CA . GLU A 1 210 ? 31.562 16.014 1.577 1.00 50.72 210 GLU A CA 1
ATOM 1638 C C . GLU A 1 210 ? 32.494 16.758 0.602 1.00 50.72 210 GLU A C 1
ATOM 1640 O O . GLU A 1 210 ? 32.047 17.361 -0.368 1.00 50.72 210 GLU A O 1
ATOM 1645 N N . LEU A 1 211 ? 33.815 16.632 0.793 1.00 49.12 211 LEU A N 1
ATOM 1646 C CA . LEU A 1 211 ? 34.854 17.339 0.025 1.00 49.12 211 LEU A CA 1
ATOM 1647 C C . LEU A 1 211 ? 35.270 16.668 -1.299 1.00 49.12 211 LEU A C 1
ATOM 1649 O O . LEU A 1 211 ? 35.779 17.341 -2.186 1.00 49.12 211 LEU A O 1
ATOM 1653 N N . ILE A 1 212 ? 35.029 15.367 -1.462 1.00 51.50 212 ILE A N 1
ATOM 1654 C CA . ILE A 1 212 ? 35.231 14.604 -2.716 1.00 51.50 212 ILE A CA 1
ATOM 1655 C C . ILE A 1 212 ? 34.018 14.747 -3.687 1.00 51.50 212 ILE A C 1
ATOM 1657 O O . ILE A 1 212 ? 34.037 14.228 -4.792 1.00 51.50 212 ILE A O 1
ATOM 1661 N N . TRP A 1 213 ? 32.928 15.430 -3.298 1.00 52.34 213 TRP A N 1
ATOM 1662 C CA . TRP A 1 213 ? 31.558 15.084 -3.746 1.00 52.34 213 TRP A CA 1
ATOM 1663 C C . TRP A 1 213 ? 30.911 16.027 -4.768 1.00 52.34 213 TRP A C 1
ATOM 1665 O O . TRP A 1 213 ? 29.708 15.948 -5.015 1.00 52.34 213 TRP A O 1
ATOM 1675 N N . TRP A 1 214 ? 31.703 16.895 -5.398 1.00 49.03 214 TRP A N 1
ATOM 1676 C CA . TRP A 1 214 ? 31.231 17.835 -6.424 1.00 49.03 214 TRP A CA 1
ATOM 1677 C C . TRP A 1 214 ? 31.869 17.621 -7.810 1.00 49.03 214 TRP A C 1
ATOM 1679 O O . TRP A 1 214 ? 31.450 18.255 -8.774 1.00 49.03 214 TRP A O 1
ATOM 1689 N N . ASP A 1 215 ? 32.845 16.718 -7.964 1.00 49.09 215 ASP A N 1
ATOM 1690 C CA . ASP A 1 215 ? 33.555 16.552 -9.246 1.00 49.09 215 ASP A CA 1
ATOM 1691 C C . ASP A 1 215 ? 32.879 15.597 -10.253 1.00 49.09 215 ASP A C 1
ATOM 1693 O O . ASP A 1 215 ? 33.356 15.447 -11.377 1.00 49.09 215 ASP A O 1
ATOM 1697 N N . GLY A 1 216 ? 31.744 14.984 -9.895 1.00 52.66 216 GLY A N 1
ATOM 1698 C CA . GLY A 1 216 ? 30.974 14.133 -10.808 1.00 52.66 216 GLY A CA 1
ATOM 1699 C C . GLY A 1 216 ? 31.626 12.782 -11.128 1.00 52.66 216 GLY A C 1
ATOM 1700 O O . GLY A 1 216 ? 31.237 12.142 -12.108 1.00 52.66 216 GLY A O 1
ATOM 1701 N N . GLY A 1 217 ? 32.590 12.322 -10.324 1.00 53.91 217 GLY A N 1
ATOM 1702 C CA . GLY A 1 217 ? 33.224 11.017 -10.496 1.00 53.91 217 GLY A CA 1
ATOM 1703 C C . GLY A 1 217 ? 32.235 9.845 -10.402 1.00 53.91 217 GLY A C 1
ATOM 1704 O O . GLY A 1 217 ? 31.719 9.519 -9.330 1.00 53.91 217 GLY A O 1
ATOM 1705 N N . VAL A 1 218 ? 31.995 9.175 -11.532 1.00 53.44 218 VAL A N 1
ATOM 1706 C CA . VAL A 1 218 ? 31.261 7.902 -11.606 1.00 53.44 218 VAL A CA 1
ATOM 1707 C C . VAL A 1 218 ? 32.091 6.838 -10.886 1.00 53.44 218 VAL A C 1
ATOM 1709 O O . VAL A 1 218 ? 33.249 6.605 -11.246 1.00 53.44 218 VAL A O 1
ATOM 1712 N N . SER A 1 219 ? 31.534 6.177 -9.866 1.00 53.00 219 SER A N 1
ATOM 1713 C CA . SER A 1 219 ? 32.239 5.061 -9.226 1.00 53.00 219 SER A CA 1
ATOM 1714 C C . SER A 1 219 ? 32.412 3.944 -10.253 1.00 53.00 219 SER A C 1
ATOM 1716 O O . SER A 1 219 ? 31.429 3.521 -10.853 1.00 53.00 219 SER A O 1
ATOM 1718 N N . GLY A 1 220 ? 33.661 3.520 -10.472 1.00 55.19 220 GLY A N 1
ATOM 1719 C CA . GLY A 1 220 ? 34.100 2.716 -11.616 1.00 55.19 220 GLY A CA 1
ATOM 1720 C C . GLY A 1 220 ? 33.114 1.650 -12.103 1.00 55.19 220 GLY A C 1
ATOM 1721 O O . GLY A 1 220 ? 32.572 0.884 -11.309 1.00 55.19 220 GLY A O 1
ATOM 1722 N N . ASN A 1 221 ? 32.936 1.604 -13.428 1.00 52.56 221 ASN A N 1
ATOM 1723 C CA . ASN A 1 221 ? 32.072 0.686 -14.174 1.00 52.56 221 ASN A CA 1
ATOM 1724 C C . ASN A 1 221 ? 32.260 -0.781 -13.748 1.00 52.56 221 ASN A C 1
ATOM 1726 O O . ASN A 1 221 ? 33.054 -1.519 -14.333 1.00 52.56 221 ASN A O 1
ATOM 1730 N N . LYS A 1 222 ? 31.494 -1.230 -12.754 1.00 57.66 222 LYS A N 1
ATOM 1731 C CA . LYS A 1 222 ? 31.224 -2.647 -12.513 1.00 57.66 222 LYS A CA 1
ATOM 1732 C C . LYS A 1 222 ? 29.805 -2.927 -12.976 1.00 57.66 222 LYS A C 1
ATOM 1734 O O . LYS A 1 222 ? 28.876 -2.219 -12.598 1.00 57.66 222 LYS A O 1
ATOM 1739 N N . THR A 1 223 ? 29.637 -3.960 -13.792 1.00 59.47 223 THR A N 1
ATOM 1740 C CA . THR A 1 223 ? 28.321 -4.422 -14.240 1.00 59.47 223 THR A CA 1
ATOM 1741 C C . THR A 1 223 ? 27.416 -4.660 -13.028 1.00 59.47 223 THR A C 1
ATOM 1743 O O . THR A 1 223 ? 27.767 -5.435 -12.142 1.00 59.47 223 THR A O 1
ATOM 1746 N N . GLY A 1 224 ? 26.276 -3.967 -12.975 1.00 61.16 224 GLY A N 1
ATOM 1747 C CA . GLY A 1 224 ? 25.307 -4.063 -11.878 1.00 61.16 224 GLY A CA 1
ATOM 1748 C C . GLY A 1 224 ? 25.568 -3.158 -10.664 1.00 61.16 224 GLY A C 1
ATOM 1749 O O . GLY A 1 224 ? 24.782 -3.201 -9.722 1.00 61.16 224 GLY A O 1
ATOM 1750 N N . ALA A 1 225 ? 26.624 -2.336 -10.659 1.00 63.88 225 ALA A N 1
ATOM 1751 C CA . ALA A 1 225 ? 26.837 -1.334 -9.612 1.00 63.88 225 ALA A CA 1
ATOM 1752 C C . ALA A 1 225 ? 26.049 -0.042 -9.892 1.00 63.88 225 ALA A C 1
ATOM 1754 O O . ALA A 1 225 ? 25.817 0.319 -11.047 1.00 63.88 225 ALA A O 1
ATOM 1755 N N . SER A 1 226 ? 25.656 0.678 -8.836 1.00 65.25 226 SER A N 1
ATOM 1756 C CA . SER A 1 226 ? 25.117 2.029 -8.988 1.00 65.25 226 SER A CA 1
ATOM 1757 C C . SER A 1 226 ? 26.194 2.985 -9.513 1.00 65.25 226 SER A C 1
ATOM 1759 O O . SER A 1 226 ? 27.380 2.836 -9.220 1.00 65.25 226 SER A O 1
ATOM 1761 N N . ILE A 1 227 ? 25.772 3.992 -10.286 1.00 62.94 227 ILE A N 1
ATOM 1762 C CA . ILE A 1 227 ? 26.648 5.016 -10.893 1.00 62.94 227 ILE A CA 1
ATOM 1763 C C . ILE A 1 227 ? 27.423 5.855 -9.857 1.00 62.94 227 ILE A C 1
ATOM 1765 O O . ILE A 1 227 ? 28.391 6.533 -10.194 1.00 62.94 227 ILE A O 1
ATOM 1769 N N . GLY A 1 228 ? 27.031 5.765 -8.586 1.00 66.44 228 GLY A N 1
ATOM 1770 C CA . GLY A 1 228 ? 27.762 6.298 -7.449 1.00 66.44 228 GLY A CA 1
ATOM 1771 C C . GLY A 1 228 ? 27.470 5.470 -6.207 1.00 66.44 228 GLY A C 1
ATOM 1772 O O . GLY A 1 228 ? 26.433 5.663 -5.579 1.00 66.44 228 GLY A O 1
ATOM 1773 N N . ALA A 1 229 ? 28.388 4.581 -5.813 1.00 65.81 229 ALA A N 1
ATOM 1774 C CA . ALA A 1 229 ? 28.292 3.841 -4.542 1.00 65.81 229 ALA A CA 1
ATOM 1775 C C . ALA A 1 229 ? 28.085 4.788 -3.340 1.00 65.81 229 ALA A C 1
ATOM 1777 O O . ALA A 1 229 ? 27.379 4.478 -2.384 1.00 65.81 229 ALA A O 1
ATOM 1778 N N . TRP A 1 230 ? 28.651 5.982 -3.474 1.00 64.75 230 TRP A N 1
ATOM 1779 C CA . TRP A 1 230 ? 28.564 7.121 -2.581 1.00 64.75 230 TRP A CA 1
ATOM 1780 C C . TRP A 1 230 ? 27.121 7.612 -2.340 1.00 64.75 230 TRP A C 1
ATOM 1782 O O . TRP A 1 230 ? 26.805 8.078 -1.250 1.00 64.75 230 TRP A O 1
ATOM 1792 N N . LEU A 1 231 ? 26.194 7.431 -3.293 1.00 67.50 231 LEU A N 1
ATOM 1793 C CA . LEU A 1 231 ? 24.776 7.801 -3.136 1.00 67.50 231 LEU A CA 1
ATOM 1794 C C . LEU A 1 231 ? 24.085 7.005 -2.015 1.00 67.50 231 LEU A C 1
ATOM 1796 O O . LEU A 1 231 ? 23.062 7.429 -1.476 1.00 67.50 231 LEU A O 1
ATOM 1800 N N . HIS A 1 232 ? 24.651 5.854 -1.658 1.00 74.69 232 HIS A N 1
ATOM 1801 C CA . HIS A 1 232 ? 24.129 4.965 -0.627 1.00 74.69 232 HIS A CA 1
ATOM 1802 C C . HIS A 1 232 ? 24.793 5.175 0.740 1.00 74.69 232 HIS A C 1
ATOM 1804 O O . HIS A 1 232 ? 24.435 4.494 1.703 1.00 74.69 232 HIS A O 1
ATOM 1810 N N . ASP A 1 233 ? 25.736 6.116 0.852 1.00 72.75 233 ASP A N 1
ATOM 1811 C CA . ASP A 1 233 ? 26.363 6.441 2.125 1.00 72.75 233 ASP A CA 1
ATOM 1812 C C . ASP A 1 233 ? 25.413 7.231 3.031 1.00 72.75 233 ASP A C 1
ATOM 1814 O O . ASP A 1 233 ? 24.741 8.181 2.626 1.00 72.75 233 ASP A O 1
ATOM 1818 N N . ALA A 1 234 ? 25.363 6.836 4.301 1.00 73.38 234 ALA A N 1
ATOM 1819 C CA . ALA A 1 234 ? 24.525 7.493 5.288 1.00 73.38 234 ALA A CA 1
ATOM 1820 C C . ALA A 1 234 ? 25.080 8.885 5.620 1.00 73.38 234 ALA A C 1
ATOM 1822 O O . ALA A 1 234 ? 26.168 8.988 6.181 1.00 73.38 234 ALA A O 1
ATOM 1823 N N . LEU A 1 235 ? 24.317 9.947 5.348 1.00 76.25 235 LEU A N 1
ATOM 1824 C CA . LEU A 1 235 ? 24.633 11.301 5.833 1.00 76.25 235 LEU A CA 1
ATOM 1825 C C . LEU A 1 235 ? 24.082 11.555 7.240 1.00 76.25 235 LEU A C 1
ATOM 1827 O O . LEU A 1 235 ? 24.729 12.199 8.070 1.00 76.25 235 LEU A O 1
ATOM 1831 N N . PHE A 1 236 ? 22.903 11.004 7.527 1.00 82.19 236 PHE A N 1
ATOM 1832 C CA . PHE A 1 236 ? 22.208 11.158 8.799 1.00 82.19 236 PHE A CA 1
ATOM 1833 C C . PHE A 1 236 ? 21.770 9.802 9.347 1.00 82.19 236 PHE A C 1
ATOM 1835 O O . PHE A 1 236 ? 21.412 8.889 8.604 1.00 82.19 236 PHE A O 1
ATOM 1842 N N . LYS A 1 237 ? 21.773 9.686 10.674 1.00 83.38 237 LYS A N 1
ATOM 1843 C CA . LYS A 1 237 ? 21.168 8.591 11.427 1.00 83.38 237 LYS A CA 1
ATOM 1844 C C . LYS A 1 237 ? 19.953 9.150 12.154 1.00 83.38 237 LYS A C 1
ATOM 1846 O O . LYS A 1 237 ? 20.080 10.085 12.942 1.00 83.38 237 LYS A O 1
ATOM 1851 N N . VAL A 1 238 ? 18.787 8.571 11.892 1.00 85.69 238 VAL A N 1
ATOM 1852 C CA . VAL A 1 238 ? 17.529 8.948 12.542 1.00 85.69 238 VAL A CA 1
ATOM 1853 C C . VAL A 1 238 ? 17.091 7.805 13.444 1.00 85.69 238 VAL A C 1
ATOM 1855 O O . VAL A 1 238 ? 17.036 6.651 13.025 1.00 85.69 238 VAL A O 1
ATOM 1858 N N . SER A 1 239 ? 16.790 8.117 14.697 1.00 87.88 239 SER A N 1
ATOM 1859 C CA . SER A 1 239 ? 16.290 7.150 15.673 1.00 87.88 239 SER A CA 1
ATOM 1860 C C . SER A 1 239 ? 15.151 7.757 16.475 1.00 87.88 239 SER A C 1
ATOM 1862 O O . SER A 1 239 ? 15.112 8.964 16.684 1.00 87.88 239 SER A O 1
ATOM 1864 N N . PHE A 1 240 ? 14.218 6.922 16.905 1.00 88.06 240 PHE A N 1
ATOM 1865 C CA . PHE A 1 240 ? 13.098 7.290 17.764 1.00 88.06 240 PHE A CA 1
ATOM 1866 C C . PHE A 1 240 ? 12.687 6.052 18.562 1.00 88.06 240 PHE A C 1
ATOM 1868 O O . PHE A 1 240 ? 13.237 4.966 18.395 1.00 88.06 240 PHE A O 1
ATOM 1875 N N . THR A 1 241 ? 11.749 6.202 19.481 1.00 88.19 241 THR A N 1
ATOM 1876 C CA . THR A 1 241 ? 11.162 5.100 20.241 1.00 88.19 241 THR A CA 1
ATOM 1877 C C . THR A 1 241 ? 9.703 4.958 19.842 1.00 88.19 241 THR A C 1
ATOM 1879 O O . THR A 1 241 ? 8.993 5.957 19.786 1.00 88.19 241 THR A O 1
ATOM 1882 N N . VAL A 1 242 ? 9.270 3.721 19.592 1.00 90.31 242 VAL A N 1
ATOM 1883 C CA . VAL A 1 242 ? 7.865 3.360 19.367 1.00 90.31 242 VAL A CA 1
ATOM 1884 C C . VAL A 1 242 ? 7.443 2.459 20.506 1.00 90.31 242 VAL A C 1
ATOM 1886 O O . VAL A 1 242 ? 8.056 1.414 20.719 1.00 90.31 242 VAL A O 1
ATOM 1889 N N . LYS A 1 243 ? 6.406 2.854 21.237 1.00 89.62 243 LYS A N 1
ATOM 1890 C CA . LYS A 1 243 ? 5.888 2.088 22.370 1.00 89.62 243 LYS A CA 1
ATOM 1891 C C . LYS A 1 243 ? 4.449 1.684 22.102 1.00 89.62 243 LYS A C 1
ATOM 1893 O O . LYS A 1 243 ? 3.622 2.547 21.836 1.00 89.62 243 LYS A O 1
ATOM 1898 N N . ASN A 1 244 ? 4.145 0.396 22.245 1.00 92.31 244 ASN A N 1
ATOM 1899 C CA . ASN A 1 244 ? 2.762 -0.065 22.318 1.00 92.31 244 ASN A CA 1
ATOM 1900 C C . ASN A 1 244 ? 2.170 0.342 23.678 1.00 92.31 244 ASN A C 1
ATOM 1902 O O . ASN A 1 244 ? 2.685 -0.057 24.727 1.00 92.31 244 ASN A O 1
ATOM 1906 N N . THR A 1 245 ? 1.126 1.164 23.660 1.00 93.31 245 THR A N 1
ATOM 1907 C CA . THR A 1 245 ? 0.445 1.682 24.857 1.00 93.31 245 THR A CA 1
ATOM 1908 C C . THR A 1 245 ? -0.917 1.044 25.106 1.00 93.31 245 THR A C 1
ATOM 1910 O O . THR A 1 245 ? -1.514 1.285 26.155 1.00 93.31 245 THR A O 1
ATOM 1913 N N . GLY A 1 246 ? -1.405 0.217 24.181 1.00 88.19 246 GLY A N 1
ATOM 1914 C CA . GLY A 1 246 ? -2.675 -0.481 24.338 1.00 88.19 246 GLY A CA 1
ATOM 1915 C C . GLY A 1 246 ? -2.542 -1.850 25.010 1.00 88.19 246 GLY A C 1
ATOM 1916 O O . GLY A 1 246 ? -1.495 -2.244 25.523 1.00 88.19 246 GLY A O 1
ATOM 1917 N N . LYS A 1 247 ? -3.663 -2.578 25.049 1.00 87.75 247 LYS A N 1
ATOM 1918 C CA . LYS A 1 247 ? -3.810 -3.828 25.821 1.00 87.75 247 LYS A CA 1
ATOM 1919 C C . LYS A 1 247 ? -3.503 -5.095 25.025 1.00 87.75 247 LYS A C 1
ATOM 1921 O O . LYS A 1 247 ? -3.460 -6.176 25.607 1.00 87.75 247 LYS A O 1
ATOM 1926 N N . VAL A 1 248 ? -3.342 -4.984 23.709 1.00 85.38 248 VAL A N 1
ATOM 1927 C CA . VAL A 1 248 ? -3.125 -6.128 22.818 1.00 85.38 248 VAL A CA 1
ATOM 1928 C C . VAL A 1 248 ? -1.802 -5.984 22.078 1.00 85.38 248 VAL A C 1
ATOM 1930 O O . VAL A 1 248 ? -1.331 -4.878 21.807 1.00 85.38 248 VAL A O 1
ATOM 1933 N N . ALA A 1 249 ? -1.181 -7.116 21.749 1.00 87.06 249 ALA A N 1
ATOM 1934 C CA . ALA A 1 249 ? -0.023 -7.117 20.868 1.00 87.06 249 ALA A CA 1
ATOM 1935 C C . ALA A 1 249 ? -0.430 -6.593 19.481 1.00 87.06 249 ALA A C 1
ATOM 1937 O O . ALA A 1 249 ? -1.505 -6.914 18.976 1.00 87.06 249 ALA A O 1
ATOM 1938 N N . GLY A 1 250 ? 0.438 -5.796 18.866 1.00 87.00 250 GLY A N 1
ATOM 1939 C CA . GLY A 1 250 ? 0.205 -5.206 17.555 1.00 87.00 250 GLY A CA 1
ATOM 1940 C C . GLY A 1 250 ? 1.519 -4.844 16.878 1.00 87.00 250 GLY A C 1
ATOM 1941 O O . GLY A 1 250 ? 2.576 -4.860 17.509 1.00 87.00 250 GLY A O 1
ATOM 1942 N N . SER A 1 251 ? 1.446 -4.526 15.589 1.00 89.75 251 SER A N 1
ATOM 1943 C CA . SER A 1 251 ? 2.569 -3.972 14.825 1.00 89.75 251 SER A CA 1
ATOM 1944 C C . SER A 1 251 ? 2.289 -2.523 14.450 1.00 89.75 251 SER A C 1
ATOM 1946 O O . SER A 1 251 ? 1.137 -2.187 14.185 1.00 89.75 251 SER A O 1
ATOM 1948 N N . GLU A 1 252 ? 3.345 -1.721 14.372 1.00 90.81 252 GLU A N 1
ATOM 1949 C CA . GLU A 1 252 ? 3.317 -0.329 13.912 1.00 90.81 252 GLU A CA 1
ATOM 1950 C C . GLU A 1 252 ? 4.201 -0.174 12.669 1.00 90.81 252 GLU A C 1
ATOM 1952 O O . GLU A 1 252 ? 5.287 -0.761 12.616 1.00 90.81 252 GLU A O 1
ATOM 1957 N N . VAL A 1 253 ? 3.760 0.608 11.683 1.00 94.00 253 VAL A N 1
ATOM 1958 C CA . VAL A 1 253 ? 4.546 0.980 10.500 1.00 94.00 253 VAL A CA 1
ATOM 1959 C C . VAL A 1 253 ? 5.008 2.424 10.664 1.00 94.00 253 VAL A C 1
ATOM 1961 O O . VAL A 1 253 ? 4.372 3.371 10.206 1.00 94.00 253 VAL A O 1
ATOM 1964 N N . ALA A 1 254 ? 6.167 2.594 11.296 1.00 91.88 254 ALA A N 1
ATOM 1965 C CA . ALA A 1 254 ? 6.762 3.907 11.473 1.00 91.88 254 ALA A CA 1
ATOM 1966 C C . ALA A 1 254 ? 7.323 4.435 10.153 1.00 91.88 254 ALA A C 1
ATOM 1968 O O . ALA A 1 254 ? 8.130 3.761 9.514 1.00 91.88 254 ALA A O 1
ATOM 1969 N N . GLN A 1 255 ? 6.920 5.648 9.779 1.00 93.25 255 GLN A N 1
ATOM 1970 C CA . GLN A 1 255 ? 7.269 6.294 8.515 1.00 93.25 255 GLN A CA 1
ATOM 1971 C C . GLN A 1 255 ? 8.110 7.548 8.764 1.00 93.25 255 GLN A C 1
ATOM 1973 O O . GLN A 1 255 ? 7.883 8.288 9.720 1.00 93.25 255 GLN A O 1
ATOM 1978 N N . MET A 1 256 ? 9.085 7.790 7.892 1.00 92.69 256 MET A N 1
ATOM 1979 C CA . MET A 1 256 ? 9.946 8.967 7.909 1.00 92.69 256 MET A CA 1
ATOM 1980 C C . MET A 1 256 ? 9.767 9.741 6.610 1.00 92.69 256 MET A C 1
ATOM 1982 O O . MET A 1 256 ? 10.094 9.249 5.526 1.00 92.69 256 MET A O 1
ATOM 1986 N N . TYR A 1 257 ? 9.299 10.974 6.749 1.00 93.19 257 TYR A N 1
ATOM 1987 C CA . TYR A 1 257 ? 9.172 11.932 5.664 1.00 93.19 257 TYR A CA 1
ATOM 1988 C C . TYR A 1 257 ? 10.253 13.004 5.778 1.00 93.19 257 TYR A C 1
ATOM 1990 O O . TYR A 1 257 ? 10.697 13.334 6.879 1.00 93.19 257 TYR A O 1
ATOM 1998 N N . ILE A 1 258 ? 10.671 13.544 4.636 1.00 91.81 258 ILE A N 1
ATOM 1999 C CA . ILE A 1 258 ? 11.500 14.749 4.575 1.00 91.81 258 ILE A CA 1
ATOM 2000 C C . ILE A 1 258 ? 10.735 15.872 3.895 1.00 91.81 258 ILE A C 1
ATOM 2002 O O . ILE A 1 258 ? 9.927 15.616 3.003 1.00 91.81 258 ILE A O 1
ATOM 2006 N N . ASN A 1 259 ? 11.060 17.101 4.279 1.00 92.00 259 ASN A N 1
ATOM 2007 C CA . ASN A 1 259 ? 10.500 18.314 3.705 1.00 92.00 259 ASN A CA 1
ATOM 2008 C C . ASN A 1 259 ? 11.645 19.073 3.024 1.00 92.00 259 ASN A C 1
ATOM 2010 O O . ASN A 1 259 ? 12.440 19.718 3.715 1.00 92.00 259 ASN A O 1
ATOM 2014 N N . PRO A 1 260 ? 11.799 18.938 1.696 1.00 87.31 260 PRO A N 1
ATOM 2015 C CA . PRO A 1 260 ? 12.798 19.688 0.949 1.00 87.31 260 PRO A CA 1
ATOM 2016 C C . PRO A 1 260 ? 12.553 21.203 1.058 1.00 87.31 260 PRO A C 1
ATOM 2018 O O . PRO A 1 260 ? 11.409 21.632 1.232 1.00 87.31 260 PRO A O 1
ATOM 2021 N N . PRO A 1 261 ? 13.599 22.037 0.950 1.00 87.81 261 PRO A N 1
ATOM 2022 C CA . PRO A 1 261 ? 13.423 23.484 0.932 1.00 87.81 261 PRO A CA 1
ATOM 2023 C C . PRO A 1 261 ? 12.684 23.929 -0.335 1.00 87.81 261 PRO A C 1
AT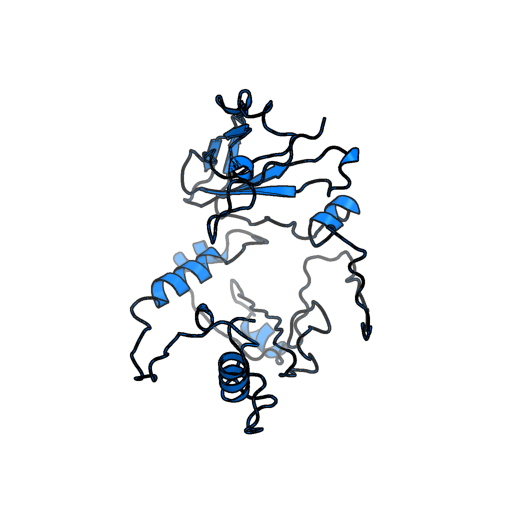OM 2025 O O . PRO A 1 261 ? 12.778 23.291 -1.382 1.00 87.81 261 PRO A O 1
ATOM 2028 N N . ALA A 1 262 ? 12.007 25.078 -0.263 1.00 80.00 262 ALA A N 1
ATOM 2029 C CA . ALA A 1 262 ? 11.159 25.586 -1.348 1.00 80.00 262 ALA A CA 1
ATOM 2030 C C . ALA A 1 262 ? 11.889 25.751 -2.699 1.00 80.00 262 ALA A C 1
ATOM 2032 O O . ALA A 1 262 ? 11.277 25.594 -3.749 1.00 80.00 262 ALA A O 1
ATOM 2033 N N . GLY A 1 263 ? 13.202 26.018 -2.691 1.00 82.19 263 GLY A N 1
ATOM 2034 C CA . GLY A 1 263 ? 14.014 26.150 -3.908 1.00 82.19 263 GLY A CA 1
ATOM 2035 C C . GLY A 1 263 ? 14.331 24.834 -4.631 1.00 82.19 263 GLY A C 1
ATOM 2036 O O . GLY A 1 263 ? 14.920 24.870 -5.707 1.00 82.19 263 GLY A O 1
ATOM 2037 N N . ALA A 1 264 ? 13.966 23.679 -4.063 1.00 82.19 264 ALA A N 1
ATOM 2038 C CA . ALA A 1 264 ? 14.259 22.372 -4.649 1.00 82.19 264 ALA A CA 1
ATOM 2039 C C . ALA A 1 264 ? 13.279 21.956 -5.762 1.00 82.19 264 ALA A C 1
ATOM 2041 O O . ALA A 1 264 ? 13.556 20.982 -6.455 1.00 82.19 264 ALA A O 1
ATOM 2042 N N . ASN A 1 265 ? 12.158 22.671 -5.949 1.00 84.06 265 ASN A N 1
ATOM 2043 C CA . ASN A 1 265 ? 11.058 22.263 -6.840 1.00 84.06 265 ASN A CA 1
ATOM 2044 C C . ASN A 1 265 ? 10.572 20.822 -6.566 1.00 84.06 265 ASN A C 1
ATOM 2046 O O . ASN A 1 265 ? 10.260 20.064 -7.483 1.00 84.06 265 ASN A O 1
ATOM 2050 N N . GLU A 1 266 ? 10.522 20.445 -5.289 1.00 87.69 266 GLU A N 1
ATOM 2051 C CA . GLU A 1 266 ? 10.121 19.121 -4.809 1.00 87.69 266 GLU A CA 1
ATOM 2052 C C . GLU A 1 266 ? 8.773 19.189 -4.067 1.00 87.69 266 GLU A C 1
ATOM 2054 O O . GLU A 1 266 ? 8.409 20.251 -3.553 1.00 87.69 266 GLU A O 1
ATOM 2059 N N . PRO A 1 267 ? 8.035 18.068 -3.952 1.00 87.81 267 PRO A N 1
ATOM 2060 C CA . PRO A 1 267 ? 6.813 18.015 -3.159 1.00 87.81 267 PRO A CA 1
ATOM 2061 C C . PRO A 1 267 ? 7.048 18.375 -1.676 1.00 87.81 267 PRO A C 1
ATOM 2063 O O . PRO A 1 267 ? 8.103 18.029 -1.132 1.00 87.81 267 PRO A O 1
ATOM 2066 N N . PRO A 1 268 ? 6.054 18.970 -0.981 1.00 86.69 268 PRO A N 1
ATOM 2067 C CA . PRO A 1 268 ? 6.200 19.461 0.396 1.00 86.69 268 PRO A CA 1
ATOM 2068 C C . PRO A 1 268 ? 6.663 18.415 1.413 1.00 86.69 268 PRO A C 1
ATOM 2070 O O . PRO A 1 268 ? 7.317 18.745 2.401 1.00 86.69 268 PRO A O 1
ATOM 2073 N N . SER A 1 269 ? 6.306 17.153 1.187 1.00 90.44 269 SER A N 1
ATOM 2074 C CA . SER A 1 269 ? 6.699 16.033 2.026 1.00 90.44 269 SER A CA 1
ATOM 2075 C C . SER A 1 269 ? 6.947 14.810 1.158 1.00 90.44 269 SER A C 1
ATOM 2077 O O . SER A 1 269 ? 6.153 14.495 0.268 1.00 90.44 269 SER A O 1
ATOM 2079 N N . VAL A 1 270 ? 8.054 14.105 1.393 1.00 91.81 270 VAL A N 1
ATOM 2080 C CA . VAL A 1 270 ? 8.401 12.911 0.619 1.00 91.81 270 VAL A CA 1
ATOM 2081 C C . VAL A 1 270 ? 8.837 11.782 1.538 1.00 91.81 270 VAL A C 1
ATOM 2083 O O . VAL A 1 270 ? 9.761 11.952 2.334 1.00 91.81 270 VAL A O 1
ATOM 2086 N N . LEU A 1 271 ? 8.197 10.614 1.406 1.00 93.50 271 LEU A N 1
ATOM 2087 C CA . LEU A 1 271 ? 8.587 9.418 2.144 1.00 93.50 271 LEU A CA 1
ATOM 2088 C C . LEU A 1 271 ? 10.035 9.047 1.785 1.00 93.50 271 LEU A C 1
ATOM 2090 O O . LEU A 1 271 ? 10.419 9.007 0.608 1.00 93.50 271 LEU A O 1
ATOM 2094 N N . ARG A 1 272 ? 10.848 8.802 2.812 1.00 91.12 272 ARG A N 1
ATOM 2095 C CA . ARG A 1 272 ? 12.253 8.388 2.680 1.00 91.12 272 ARG A CA 1
ATOM 2096 C C . ARG A 1 272 ? 12.589 7.126 3.443 1.00 91.12 272 ARG A C 1
ATOM 2098 O O . ARG A 1 272 ? 13.656 6.592 3.215 1.00 91.12 272 ARG A O 1
ATOM 2105 N N . GLY A 1 273 ? 11.726 6.640 4.323 1.00 86.81 273 GLY A N 1
ATOM 2106 C CA . GLY A 1 273 ? 11.961 5.370 4.993 1.00 86.81 273 GLY A CA 1
ATOM 2107 C C . GLY A 1 273 ? 10.749 4.921 5.784 1.00 86.81 273 GLY A C 1
ATOM 2108 O O . GLY A 1 273 ? 9.934 5.740 6.202 1.00 86.81 273 GLY A O 1
ATOM 2109 N N . PHE A 1 274 ? 10.640 3.617 5.997 1.00 92.12 274 PHE A N 1
ATOM 2110 C CA . PHE A 1 274 ? 9.643 3.041 6.884 1.00 92.12 274 PHE A CA 1
ATOM 2111 C C . PHE A 1 274 ? 10.165 1.750 7.513 1.00 92.12 274 PHE A C 1
ATOM 2113 O O . PHE A 1 274 ? 11.087 1.117 6.997 1.00 92.12 274 PHE A O 1
ATOM 2120 N N . THR A 1 275 ? 9.586 1.357 8.642 1.00 87.81 275 THR A N 1
ATOM 2121 C CA . THR A 1 275 ? 9.849 0.056 9.260 1.00 87.81 275 THR A CA 1
ATOM 2122 C C . THR A 1 275 ? 8.607 -0.460 9.963 1.00 87.81 275 THR A C 1
ATOM 2124 O O . THR A 1 275 ? 7.865 0.317 10.565 1.00 87.81 275 THR A O 1
ATOM 2127 N N . LYS A 1 276 ? 8.391 -1.776 9.908 1.00 86.50 276 LYS A N 1
ATOM 2128 C CA . LYS A 1 276 ? 7.333 -2.446 10.663 1.00 86.50 276 LYS A CA 1
ATOM 2129 C C . LYS A 1 276 ? 7.917 -2.965 11.974 1.00 86.50 276 LYS A C 1
ATOM 2131 O O . LYS A 1 276 ? 8.714 -3.901 11.966 1.00 86.50 276 LYS A O 1
ATOM 2136 N N . SER A 1 277 ? 7.536 -2.358 13.094 1.00 77.06 277 SER A N 1
ATOM 2137 C CA . SER A 1 277 ? 7.976 -2.773 14.428 1.00 77.06 277 SER A CA 1
ATOM 2138 C C . SER A 1 277 ? 6.896 -3.577 15.141 1.00 77.06 277 SER A C 1
ATOM 2140 O O . SER A 1 277 ? 5.742 -3.162 15.213 1.00 77.06 277 SER A O 1
ATOM 2142 N N . THR A 1 278 ? 7.293 -4.704 15.727 1.00 67.69 278 THR A N 1
ATOM 2143 C CA . THR A 1 278 ? 6.509 -5.485 16.701 1.00 67.69 278 THR A CA 1
ATOM 2144 C C . THR A 1 278 ? 6.999 -5.272 18.141 1.00 67.69 278 THR A C 1
ATOM 2146 O O . THR A 1 278 ? 6.444 -5.853 19.071 1.00 67.69 278 THR A O 1
ATOM 2149 N N . SER A 1 279 ? 8.049 -4.461 18.339 1.00 54.22 279 SER A N 1
ATOM 2150 C CA . SER A 1 279 ? 8.769 -4.304 19.611 1.00 54.22 279 SER A CA 1
ATOM 2151 C C . SER A 1 279 ? 8.832 -2.846 20.089 1.00 54.22 279 SER A C 1
ATOM 2153 O O . SER A 1 279 ? 8.684 -1.916 19.298 1.00 54.22 279 SER A O 1
ATOM 2155 N N . ASN A 1 280 ? 9.110 -2.652 21.385 1.00 46.12 280 ASN A N 1
ATOM 2156 C CA . ASN A 1 280 ? 9.173 -1.344 22.062 1.00 46.12 280 ASN A CA 1
ATOM 2157 C C . ASN A 1 280 ? 10.357 -0.441 21.636 1.00 46.12 280 ASN A C 1
ATOM 2159 O O . ASN A 1 280 ? 10.561 0.623 22.220 1.00 46.12 280 ASN A O 1
ATOM 2163 N N . LEU A 1 281 ? 11.175 -0.865 20.667 1.00 43.78 281 LEU A N 1
ATOM 2164 C CA . LEU A 1 281 ? 12.302 -0.100 20.135 1.00 43.78 281 LEU A CA 1
ATOM 2165 C C . LEU A 1 281 ? 12.341 -0.256 18.611 1.00 43.78 281 LEU A C 1
ATOM 2167 O O . LEU A 1 281 ? 12.700 -1.310 18.095 1.00 43.78 281 LEU A O 1
ATOM 2171 N N . ALA A 1 282 ? 11.996 0.809 17.889 1.00 49.84 282 ALA A N 1
ATOM 2172 C CA . ALA A 1 282 ? 12.205 0.891 16.449 1.00 49.84 282 ALA A CA 1
ATOM 2173 C C . ALA A 1 282 ? 13.467 1.720 16.189 1.00 49.84 282 ALA A C 1
ATOM 2175 O O . ALA A 1 282 ? 13.497 2.910 16.477 1.00 49.84 282 ALA A O 1
ATOM 2176 N N . SER A 1 283 ? 14.520 1.112 15.648 1.00 44.31 283 SER A N 1
ATOM 2177 C CA . SER A 1 283 ? 15.639 1.867 15.083 1.00 44.31 283 SER A CA 1
ATOM 2178 C C . SER A 1 283 ? 15.570 1.786 13.565 1.00 44.31 283 SER A C 1
ATOM 2180 O O . SER A 1 283 ? 15.477 0.701 12.987 1.00 44.31 283 SER A O 1
ATOM 2182 N N . LEU A 1 284 ? 15.604 2.940 12.901 1.00 48.56 284 LEU A N 1
ATOM 2183 C CA . LEU A 1 284 ? 15.887 2.971 11.475 1.00 48.56 284 LEU A CA 1
ATOM 2184 C C . LEU A 1 284 ? 17.395 2.776 11.330 1.00 48.56 284 LEU A C 1
ATOM 2186 O O . LEU A 1 284 ? 18.195 3.553 11.857 1.00 48.56 284 LEU A O 1
ATOM 2190 N N . ARG A 1 285 ? 17.803 1.674 10.692 1.00 40.66 285 ARG A N 1
ATOM 2191 C CA . ARG A 1 285 ? 19.228 1.406 10.492 1.00 40.66 285 ARG A CA 1
ATOM 2192 C C . ARG A 1 285 ? 19.815 2.445 9.523 1.00 40.66 285 ARG A C 1
ATOM 2194 O O . ARG A 1 285 ? 19.191 2.727 8.503 1.00 40.66 285 ARG A O 1
ATOM 2201 N N . PRO A 1 286 ? 21.029 2.963 9.793 1.00 37.69 286 PRO A N 1
ATOM 2202 C CA . PRO A 1 286 ? 21.657 4.026 9.002 1.00 37.69 286 PRO A CA 1
ATOM 2203 C C . PRO A 1 286 ? 21.874 3.715 7.521 1.00 37.69 286 PRO A C 1
ATOM 2205 O O . PRO A 1 286 ? 21.999 4.628 6.720 1.00 37.69 286 PRO A O 1
ATOM 2208 N N . SER A 1 287 ? 21.975 2.444 7.141 1.00 34.06 287 SER A N 1
ATOM 2209 C CA . SER A 1 287 ? 22.588 2.044 5.871 1.00 34.06 287 SER A CA 1
ATOM 2210 C C . SER A 1 287 ? 21.671 2.126 4.647 1.00 34.06 287 SER A C 1
ATOM 2212 O O . SER A 1 287 ? 21.900 1.388 3.696 1.00 34.06 287 SER A O 1
ATOM 2214 N N . SER A 1 288 ? 20.599 2.924 4.655 1.00 36.69 288 SER A N 1
ATOM 2215 C CA . SER A 1 288 ? 19.708 2.956 3.479 1.00 36.69 288 SER A CA 1
ATOM 2216 C C . SER A 1 288 ? 19.059 4.282 3.109 1.00 36.69 288 SER A C 1
ATOM 2218 O O . SER A 1 288 ? 18.515 4.350 2.014 1.00 36.69 288 SER A O 1
ATOM 2220 N N . TRP A 1 289 ? 19.132 5.350 3.911 1.00 46.53 289 TRP A N 1
ATOM 2221 C CA . TRP A 1 289 ? 18.325 6.537 3.596 1.00 46.53 289 TRP A CA 1
ATOM 2222 C C . TRP A 1 289 ? 19.126 7.828 3.748 1.00 46.53 289 TRP A C 1
ATOM 2224 O O . TRP A 1 289 ? 19.167 8.463 4.800 1.00 46.53 289 TRP A O 1
ATOM 2234 N N . CYS A 1 290 ? 19.811 8.179 2.659 1.00 37.50 290 CYS A N 1
ATOM 2235 C CA . CYS A 1 290 ? 20.521 9.436 2.490 1.00 37.50 290 CYS A CA 1
ATOM 2236 C C . CYS A 1 290 ? 19.513 10.560 2.193 1.00 37.50 290 CYS A C 1
ATOM 2238 O O . CYS A 1 290 ? 18.769 10.509 1.212 1.00 37.50 290 CYS A O 1
ATOM 2240 N N . CYS A 1 291 ? 19.476 11.578 3.051 1.00 40.94 291 CYS A N 1
ATOM 2241 C CA . CYS A 1 291 ? 18.752 12.817 2.791 1.00 40.94 291 CYS A CA 1
ATOM 2242 C C . CYS A 1 291 ? 19.752 13.838 2.248 1.00 40.94 291 CYS A C 1
ATOM 2244 O O . CYS A 1 291 ? 20.635 14.281 2.981 1.00 40.94 291 CYS A O 1
ATOM 2246 N N . ARG A 1 292 ? 19.616 14.215 0.972 1.00 40.31 292 ARG A N 1
ATOM 2247 C CA . ARG A 1 292 ? 20.346 15.351 0.401 1.00 40.31 292 ARG A CA 1
ATOM 2248 C C . ARG A 1 292 ? 19.803 16.633 1.035 1.00 40.31 292 ARG A C 1
ATOM 2250 O O . ARG A 1 292 ? 18.636 16.959 0.843 1.00 40.31 292 ARG A O 1
ATOM 2257 N N . GLY A 1 293 ? 20.637 17.342 1.787 1.00 35.75 293 GLY A N 1
ATOM 2258 C CA . GLY A 1 293 ? 20.374 18.732 2.141 1.00 35.75 293 GLY A CA 1
ATOM 2259 C C . GLY A 1 293 ? 20.758 19.617 0.960 1.00 35.75 293 GLY A C 1
ATOM 2260 O O . GLY A 1 293 ? 21.883 19.534 0.477 1.00 35.75 293 GLY A O 1
ATOM 2261 N N . THR A 1 294 ? 19.835 20.434 0.467 1.00 32.19 294 THR A N 1
ATOM 2262 C CA . THR A 1 294 ? 20.180 21.617 -0.329 1.00 32.19 294 THR A CA 1
ATOM 2263 C C . THR A 1 294 ? 20.172 22.800 0.630 1.00 32.19 294 THR A C 1
ATOM 2265 O O . THR A 1 294 ? 19.128 23.106 1.204 1.00 32.19 294 THR A O 1
ATOM 2268 N N . THR A 1 295 ? 21.344 23.383 0.870 1.00 30.66 295 THR A N 1
ATOM 2269 C CA . THR A 1 295 ? 21.492 24.713 1.482 1.00 30.66 295 THR A CA 1
ATOM 2270 C C . THR A 1 295 ? 21.115 25.793 0.489 1.00 30.66 295 THR A C 1
ATOM 2272 O O . THR A 1 295 ? 21.503 25.619 -0.690 1.00 30.66 295 THR A O 1
#

Foldseek 3Di:
DQDDPPAAPDVPPPHGPDDVVVVVCCVVVVDPPVRDDDDDDDDDPDPPPPVCVVVVVVCVVVVDFAQDDPDPPPPVCCVVPVDDDDDDDDLPPVVVVVVRCPPDPDDDDDWADDFDAQVDADPNHRRDDQFDATPRPDHDDDDDDDDDDPPPDPDPDPDDPPPCVQCDALLVCQVVVPDDPAHPPDGDKPFDKDKFDKDKDFDPCVVVVPVVPPPLQQDDDDVPDDSDPSVQAFGMFIFIWMATPGDDQDKDKDWDWDAADPVPPGRRIDTFDIDIDRDRTDGDDRRGGHDDHDD

Radius of gyration: 27.4 Å; chains: 1; bounding box: 70×57×67 Å

Sequence (295 aa):
MQMTMPGDIAFRSNDSYFGANSTAAVKNGEVTEDRVTLQDPINKHVDVQADHYKLVREMGAASTVLLKNPLEAPQQRAKQDHTTIGWWLNDWDTVGAANAAANKGAALVFVASDSGEQYITVDRNEDDRHNLTASNNILLWASRSSGLVFLDKSLRATSDPYTGGLLVDYRWFGTENIEPRYEFGLGLSYTTFEYSNLKVTRAEDALSKELIWWDGGVSGNKTGASIGAWLHDALFKVSFTVKNTGKVAGSEVAQMYINPPAGANEPPSVLRGFTKSTSNLASLRPSSWCCRGTT

pLDDT: mean 73.68, std 17.06, range [30.66, 95.25]

Secondary structure (DSSP, 8-state):
----SSSSSSTT-S--SSTHHHHHHHHTTSS-GGG----PPPP------TTHHHHHHHHHHHT--B-----SHHHHHHHHTTPPP-----TT-HHHHHHHHTT-S------------TT-EETTEESB-S-SSPSTT-----SS-------------S----TTTT--THHHHHHTT---SS-TT--B-SS-EEEEEEEEEE-TTTTTTTTTTTS-------TT--S-GGGGS-SEEEEEEEEE-SSS---EEEEEEE---GGG---S-EEEEEEEE-SS--B--GGG-------

Organism: NCBI:txid456999

InterPro domains:
  IPR013783 Immunoglob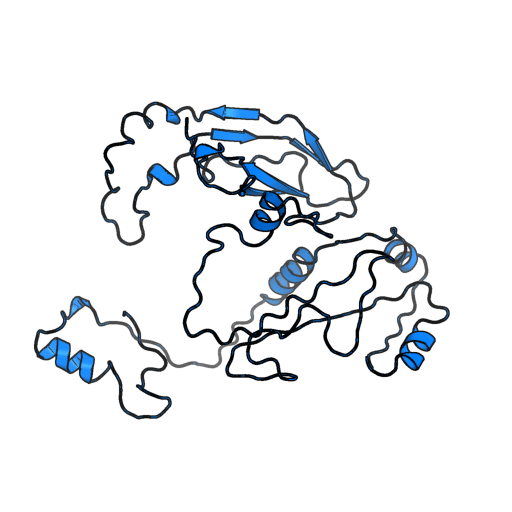ulin-like fold [G3DSA:2.60.40.10] (192-285)
  IPR036881 Glycoside hydrolase family 3 C-terminal domain superfamily [G3DSA:3.40.50.1700] (16-143)
  IPR036881 Glycoside hydrolase family 3 C-terminal domain superfamily [G3DSA:3.40.50.1700] (144-191)
  IPR036881 Glycoside hydrolase family 3 C-terminal domain superfamily [SSF52279] (61-193)
  IPR050288 Cellulose-degrading glycosyl hydrolase 3 [PTHR42715] (156-277)